Protein AF-A0A355FL84-F1 (afdb_monomer)

pLDDT: mean 84.47, std 20.51, range [30.05, 98.81]

Foldseek 3Di:
DPPFDDDDDDDDLDDPDPCSLVSVLVVVVVVVVVVALAAEAEAAAADDQVVFWDADPNRIAGAKEKEAEPPAPQRVLQVVLVVLLLVQLCVPPNCSHVYYHHHPHHSSCNVDGRYIYMHQTHPPDDPVRSVVSVVSSCVRSVCSRRPSPPPCPVVPPVVVVVVVVVVVVVVVVVVVVCVVVVDPPPPVPPPDDPDDDDDDDDDDDDDD

Radius of gyration: 31.31 Å; Cα contacts (8 Å, |Δi|>4): 240; chains: 1; bounding box: 98×49×82 Å

Sequence (208 aa):
ERGSNVVHDKTSHEPHDAMAYDRSRRTAVELLKKNPIALIDIHRDAVPPDEYAEEINNTAVTKAQLVVGSQNPNMKANEAFAQQVKAEVDKKYPGFIKGIFYGKGKYNQDLAPRMLLVELGAYQNSREEAERGAAIFATAAQNVLTRAGASNRAVGGGSTRALLWIIGLAIVGIGIYSAINGGLGRIGAKIGGTTGGTGTDGEDPKEE

Mean predicted aligned error: 13.29 Å

Secondary structure (DSSP, 8-state):
--S-----------S-STTHHHHHHHHHHHHHTT--S-EEEEEEESS-GGGTEEEETTEEEE-EEEEEETT-TTHHHHHHHHHHHHHHHTTTSTTSEEEEEEESS-TTTTS-SSEEEEEEEETTS-HHHHHHHHHHHHHHHHHHHHS---GGGGTHHHHHHHHHHHHHHHHHHHHHHHHHTT-TTSSGGGSS----------------

Solvent-accessible surface area (backbone atoms only — not comparable to full-atom values): 12408 Å² total; per-residue (Å²): 134,88,85,69,94,77,89,83,83,83,80,82,41,73,65,99,52,96,56,24,64,63,49,44,41,54,55,52,54,64,51,53,75,69,68,61,76,49,50,78,45,82,45,57,35,95,52,66,37,74,83,20,59,46,70,60,92,94,37,71,24,19,29,35,36,38,45,39,28,69,57,24,90,29,34,72,51,22,44,57,42,50,53,49,34,47,62,45,24,39,77,80,42,69,67,41,53,74,47,77,45,76,40,82,48,31,86,66,26,57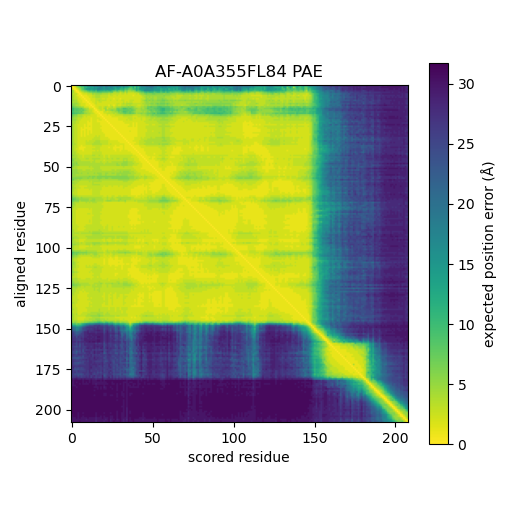,80,43,65,39,31,42,38,36,29,39,19,19,72,74,44,56,69,68,24,22,52,48,22,44,52,50,48,54,66,44,24,37,72,59,59,71,43,80,68,70,83,61,73,84,52,61,80,57,50,56,59,52,51,52,50,52,52,48,51,50,54,51,52,51,53,53,51,41,60,74,68,72,48,88,84,61,75,76,72,78,81,70,85,93,76,87,89,89,84,84,89,86,86,88,83,89,83,137

Nearest PDB structures (foldseek):
  7tj4-assembly2_D  TM=6.177E-01  e=1.491E-03  Staphylococcus aureus
  8c0j-assembly1_A  TM=5.677E-01  e=1.083E-03  Citrobacter rodentium
  4rn7-assembly1_A  TM=5.905E-01  e=2.189E-03  Clostridioides difficile 630
  3na6-assembly1_A  TM=5.734E-01  e=4.431E-02  Ruegeria sp. TM1040

Structure (mmCIF, N/CA/C/O backbone):
data_AF-A0A355FL84-F1
#
_entry.id   AF-A0A355FL84-F1
#
loop_
_atom_site.group_PDB
_atom_site.id
_atom_site.type_symbol
_atom_site.label_atom_id
_atom_site.label_alt_id
_atom_site.label_comp_id
_atom_site.label_asym_id
_atom_site.label_entity_id
_atom_site.label_seq_id
_atom_site.pdbx_PDB_ins_code
_atom_site.Cartn_x
_atom_site.Cartn_y
_atom_site.Cartn_z
_atom_site.occupancy
_atom_site.B_iso_or_equiv
_atom_site.auth_seq_id
_atom_site.auth_comp_id
_atom_site.auth_asym_id
_atom_site.auth_atom_id
_atom_site.pdbx_PDB_model_num
ATOM 1 N N . GLU A 1 1 ? 7.384 -5.465 17.122 1.00 51.75 1 GLU A N 1
ATOM 2 C CA . GLU A 1 1 ? 6.493 -6.505 17.690 1.00 51.75 1 GLU A CA 1
ATOM 3 C C . GLU A 1 1 ? 6.579 -7.845 16.956 1.00 51.75 1 GLU A C 1
ATOM 5 O O . GLU A 1 1 ? 7.075 -8.787 17.550 1.00 51.75 1 GLU A O 1
ATOM 10 N N . ARG A 1 2 ? 6.201 -7.973 15.673 1.00 67.44 2 ARG A N 1
ATOM 11 C CA . ARG A 1 2 ? 6.152 -9.286 14.975 1.00 67.44 2 ARG A CA 1
ATOM 12 C C . ARG A 1 2 ? 7.454 -9.739 14.274 1.00 67.44 2 ARG A C 1
ATOM 14 O O . ARG A 1 2 ? 7.408 -10.287 13.175 1.00 67.44 2 ARG A O 1
ATOM 21 N N . GLY A 1 3 ? 8.619 -9.466 14.869 1.00 72.12 3 GLY A N 1
ATOM 22 C CA . GLY A 1 3 ? 9.928 -9.988 14.418 1.00 72.12 3 GLY A CA 1
ATOM 23 C C . GLY A 1 3 ? 10.443 -9.548 13.034 1.00 72.12 3 GLY A C 1
ATOM 24 O O . GLY A 1 3 ? 11.464 -10.051 12.581 1.00 72.12 3 GLY A O 1
ATOM 25 N N . SER A 1 4 ? 9.762 -8.628 12.347 1.00 77.50 4 SER A N 1
ATOM 26 C CA . SER A 1 4 ? 10.166 -8.130 11.023 1.00 77.50 4 SER A CA 1
ATOM 27 C C . SER A 1 4 ? 10.985 -6.845 11.162 1.00 77.50 4 SER A C 1
ATOM 29 O O . SER A 1 4 ? 10.584 -5.955 11.912 1.00 77.50 4 SER A O 1
ATOM 31 N N . ASN A 1 5 ? 12.105 -6.729 10.443 1.00 86.81 5 ASN A N 1
ATOM 32 C CA . ASN A 1 5 ? 12.877 -5.486 10.391 1.00 86.81 5 ASN A CA 1
ATOM 33 C C . ASN A 1 5 ? 12.123 -4.452 9.538 1.00 86.81 5 ASN A C 1
ATOM 35 O O . ASN A 1 5 ? 11.819 -4.720 8.376 1.00 86.81 5 ASN A O 1
ATOM 39 N N . VAL A 1 6 ? 11.800 -3.295 10.119 1.00 90.44 6 VAL A N 1
ATOM 40 C CA . VAL A 1 6 ? 11.011 -2.233 9.482 1.00 90.44 6 VAL A CA 1
ATOM 41 C C . VAL A 1 6 ? 11.725 -0.904 9.668 1.00 90.44 6 VAL A C 1
ATOM 43 O O . VAL A 1 6 ? 11.999 -0.488 10.793 1.00 90.44 6 VAL A O 1
ATOM 46 N N . VAL A 1 7 ? 11.970 -0.205 8.561 1.00 92.75 7 VAL A N 1
ATOM 47 C CA . VAL A 1 7 ? 12.406 1.193 8.580 1.00 92.75 7 VAL A CA 1
ATOM 48 C C . VAL A 1 7 ? 11.158 2.069 8.501 1.00 92.75 7 VAL A C 1
ATOM 50 O O . VAL A 1 7 ? 10.553 2.184 7.441 1.00 92.75 7 VAL A O 1
ATOM 53 N N . HIS A 1 8 ? 10.766 2.662 9.626 1.00 93.12 8 HIS A N 1
ATOM 54 C CA . HIS A 1 8 ? 9.632 3.584 9.708 1.00 93.12 8 HIS A CA 1
ATOM 55 C C . HIS A 1 8 ? 10.142 5.027 9.588 1.00 93.12 8 HIS A C 1
ATOM 57 O O . HIS A 1 8 ? 10.775 5.533 10.515 1.00 93.12 8 HIS A O 1
ATOM 63 N N . ASP A 1 9 ? 9.881 5.676 8.452 1.00 94.50 9 ASP A N 1
ATOM 64 C CA . ASP A 1 9 ? 10.117 7.113 8.282 1.00 94.50 9 ASP A CA 1
ATOM 65 C C . ASP A 1 9 ? 8.904 7.914 8.776 1.00 94.50 9 ASP A C 1
ATOM 67 O O . ASP A 1 9 ? 7.767 7.492 8.588 1.00 94.50 9 ASP A O 1
ATOM 71 N N . LYS A 1 10 ? 9.148 9.052 9.429 1.00 93.69 10 LYS A N 1
ATOM 72 C CA . LYS A 1 10 ? 8.112 9.921 10.016 1.00 93.69 10 LYS A CA 1
ATOM 73 C C . LYS A 1 10 ? 8.180 11.354 9.480 1.00 93.69 10 LYS A C 1
ATOM 75 O O . LYS A 1 10 ? 7.640 12.272 10.095 1.00 93.69 10 LYS A O 1
ATOM 80 N N . THR A 1 11 ? 8.896 11.564 8.378 1.00 93.88 11 THR A N 1
ATOM 81 C CA . THR A 1 11 ? 9.002 12.864 7.717 1.00 93.88 11 THR A CA 1
ATOM 82 C C . THR A 1 11 ? 7.621 13.302 7.238 1.00 93.88 11 THR A C 1
ATOM 84 O O . THR A 1 11 ? 6.980 12.578 6.483 1.00 93.88 11 THR A O 1
ATOM 87 N N . SER A 1 12 ? 7.171 14.493 7.640 1.00 92.69 12 SER A N 1
ATOM 88 C CA . SER A 1 12 ? 5.960 15.090 7.071 1.00 92.69 12 SER A CA 1
ATOM 89 C C . SER A 1 12 ? 6.237 15.615 5.662 1.00 92.69 12 SER A C 1
ATOM 91 O O . SER A 1 12 ? 7.245 16.287 5.427 1.00 92.69 12 SER A O 1
ATOM 93 N N . HIS A 1 13 ? 5.324 15.334 4.731 1.00 92.88 13 HIS A N 1
ATOM 94 C CA . HIS A 1 13 ? 5.358 15.843 3.354 1.00 92.88 13 HIS A CA 1
ATOM 95 C C . HIS A 1 13 ? 4.272 16.891 3.081 1.00 92.88 13 HIS A C 1
ATOM 97 O O . HIS A 1 13 ? 4.067 17.263 1.925 1.00 92.88 13 HIS A O 1
ATOM 103 N N . GLU A 1 14 ? 3.632 17.406 4.134 1.00 88.56 14 GLU A N 1
ATOM 104 C CA . GLU A 1 14 ? 2.692 18.533 4.090 1.00 88.56 14 GLU A CA 1
ATOM 105 C C . GLU A 1 14 ? 3.321 19.809 3.474 1.00 88.56 14 GLU A C 1
ATOM 107 O O . GLU A 1 14 ? 4.551 19.955 3.477 1.00 88.56 14 GLU A O 1
ATOM 112 N N . PRO A 1 15 ? 2.512 20.753 2.949 1.00 90.69 15 PRO A N 1
ATOM 113 C CA . PRO A 1 15 ? 1.046 20.709 2.843 1.00 90.69 15 PRO A CA 1
ATOM 114 C C . PRO A 1 15 ? 0.552 19.687 1.804 1.00 90.69 15 PRO A C 1
ATOM 116 O O . PRO A 1 15 ? 1.300 19.309 0.908 1.00 90.69 15 PRO A O 1
ATOM 119 N N . HIS A 1 16 ? -0.706 19.257 1.860 1.00 82.88 16 HIS A N 1
ATOM 120 C CA . HIS A 1 16 ? -1.314 18.442 0.801 1.00 82.88 16 HIS A CA 1
ATOM 121 C C . HIS A 1 16 ? -1.542 19.261 -0.498 1.00 82.88 16 HIS A C 1
ATOM 123 O O . HIS A 1 16 ? -2.651 19.690 -0.822 1.00 82.88 16 HIS A O 1
ATOM 129 N N . ASP A 1 17 ? -0.454 19.499 -1.236 1.00 90.62 17 ASP A N 1
ATOM 130 C CA . ASP A 1 17 ? -0.371 20.260 -2.487 1.00 90.62 17 ASP A CA 1
ATOM 131 C C . ASP A 1 17 ? 0.160 19.398 -3.658 1.00 90.62 17 ASP A C 1
ATOM 133 O O . ASP A 1 17 ? 0.487 18.218 -3.508 1.00 90.62 17 ASP A O 1
ATOM 137 N N . ALA A 1 18 ? 0.296 19.997 -4.846 1.00 86.44 18 ALA A N 1
ATOM 138 C CA . ALA A 1 18 ? 0.841 19.322 -6.030 1.00 86.44 18 ALA A CA 1
ATOM 139 C C . ALA A 1 18 ? 2.297 18.824 -5.865 1.00 86.44 18 ALA A C 1
ATOM 141 O O . ALA A 1 18 ? 2.728 17.940 -6.604 1.00 86.44 18 ALA A O 1
ATOM 142 N N . MET A 1 19 ? 3.044 19.363 -4.898 1.00 92.56 19 MET A N 1
ATOM 143 C CA . MET A 1 19 ? 4.441 19.030 -4.616 1.00 92.56 19 MET A CA 1
ATOM 144 C C . MET A 1 19 ? 4.593 17.952 -3.527 1.00 92.56 19 MET A C 1
ATOM 146 O O . MET A 1 19 ? 5.711 17.488 -3.294 1.00 92.56 19 MET A O 1
ATOM 150 N N . ALA A 1 20 ? 3.507 17.508 -2.879 1.00 92.38 20 ALA A N 1
ATOM 151 C CA . ALA A 1 20 ? 3.543 16.498 -1.817 1.00 92.38 20 ALA A CA 1
ATOM 152 C C . ALA A 1 20 ? 4.214 15.193 -2.272 1.00 92.38 20 ALA A C 1
ATOM 154 O O . ALA A 1 20 ? 5.099 14.681 -1.583 1.00 92.38 20 ALA A O 1
ATOM 155 N N . TYR A 1 21 ? 3.894 14.718 -3.482 1.00 93.25 21 TYR A N 1
ATOM 156 C CA . TYR A 1 21 ? 4.528 13.524 -4.051 1.00 93.25 21 TYR A CA 1
ATOM 157 C C . TYR A 1 21 ? 6.014 13.707 -4.363 1.00 93.25 21 TYR A C 1
ATOM 159 O O . TYR A 1 21 ? 6.767 12.749 -4.214 1.00 93.25 21 TYR A O 1
ATOM 167 N N . ASP A 1 22 ? 6.465 14.905 -4.745 1.00 95.00 22 ASP A N 1
ATOM 168 C CA . ASP A 1 22 ? 7.892 15.179 -4.964 1.00 95.00 22 ASP A CA 1
ATOM 169 C C . ASP A 1 22 ? 8.656 15.299 -3.636 1.00 95.00 22 ASP A C 1
ATOM 171 O O . ASP A 1 22 ? 9.820 14.894 -3.546 1.00 95.00 22 ASP A O 1
ATOM 175 N N . ARG A 1 23 ? 8.001 15.785 -2.571 1.00 96.62 23 ARG A N 1
ATOM 176 C CA . ARG A 1 23 ? 8.554 15.754 -1.210 1.00 96.62 23 ARG A CA 1
ATOM 177 C C . ARG A 1 23 ? 8.684 14.313 -0.707 1.00 96.62 23 ARG A C 1
ATOM 179 O O . ARG A 1 23 ? 9.788 13.942 -0.300 1.00 96.62 23 ARG A O 1
ATOM 186 N N . SER A 1 24 ? 7.632 13.494 -0.812 1.00 96.81 24 SER A N 1
ATOM 187 C CA . SER A 1 24 ? 7.659 12.086 -0.383 1.00 96.81 24 SER A CA 1
ATOM 188 C C . SER A 1 24 ? 8.573 11.214 -1.247 1.00 96.81 24 SER A C 1
ATOM 190 O O . SER A 1 24 ? 9.229 10.308 -0.731 1.00 96.81 24 SER A O 1
ATOM 192 N N . ARG A 1 25 ? 8.748 11.550 -2.534 1.00 97.44 25 ARG A N 1
ATOM 193 C CA . ARG A 1 25 ? 9.695 10.878 -3.440 1.00 97.44 25 ARG A CA 1
ATOM 194 C C . ARG A 1 25 ? 11.124 10.887 -2.912 1.00 97.44 25 ARG A C 1
ATOM 196 O O . ARG A 1 25 ? 11.820 9.885 -3.047 1.00 97.44 25 ARG A O 1
ATOM 203 N N . ARG A 1 26 ? 11.567 11.995 -2.306 1.00 97.50 26 ARG A N 1
ATOM 204 C CA . ARG A 1 26 ? 12.917 12.100 -1.724 1.00 97.50 26 ARG A CA 1
ATOM 205 C C . ARG A 1 26 ? 13.086 11.115 -0.569 1.00 97.50 26 ARG A C 1
ATOM 207 O O . ARG A 1 26 ? 14.043 10.349 -0.574 1.00 97.50 26 ARG A O 1
ATOM 214 N N . THR A 1 27 ? 12.115 11.051 0.343 1.00 97.56 27 THR A N 1
ATOM 215 C CA . THR A 1 27 ? 12.080 10.038 1.412 1.00 97.56 27 THR A CA 1
ATOM 216 C C . THR A 1 27 ? 12.060 8.616 0.841 1.00 97.56 27 THR A C 1
ATOM 218 O O . THR A 1 27 ? 12.859 7.783 1.261 1.00 97.56 27 THR A O 1
ATOM 221 N N . ALA A 1 28 ? 11.227 8.336 -0.166 1.00 97.56 28 ALA A N 1
ATOM 222 C CA . ALA A 1 28 ? 11.151 7.017 -0.793 1.00 97.56 28 ALA A CA 1
ATOM 223 C C . ALA A 1 28 ? 12.488 6.580 -1.426 1.00 97.56 28 ALA A C 1
ATOM 225 O O . ALA A 1 28 ? 12.897 5.432 -1.263 1.00 97.56 28 ALA A O 1
ATOM 226 N N . VAL A 1 29 ? 13.214 7.493 -2.081 1.00 98.06 29 VAL A N 1
ATOM 227 C CA . VAL A 1 29 ? 14.562 7.231 -2.619 1.00 98.06 29 VAL A CA 1
ATOM 228 C C . VAL A 1 29 ? 15.564 6.904 -1.503 1.00 98.06 29 VAL A C 1
ATOM 230 O O . VAL A 1 29 ? 16.305 5.929 -1.628 1.00 98.06 29 VAL A O 1
ATOM 233 N N . GLU A 1 30 ? 15.571 7.646 -0.391 1.00 97.75 30 GLU A N 1
ATOM 234 C CA . GLU A 1 30 ? 16.451 7.341 0.752 1.00 97.75 30 GLU A CA 1
ATOM 235 C C . GLU A 1 30 ? 16.091 6.020 1.457 1.00 97.75 30 GLU A C 1
ATOM 237 O O . GLU A 1 30 ? 16.974 5.319 1.959 1.00 97.75 30 GLU A O 1
ATOM 242 N N . LEU A 1 31 ? 14.811 5.633 1.467 1.00 96.88 31 LEU A N 1
ATOM 243 C CA . LEU A 1 31 ? 14.375 4.326 1.961 1.00 96.88 31 LEU A CA 1
ATOM 244 C C . LEU A 1 31 ? 14.810 3.186 1.034 1.00 96.88 31 LEU A C 1
ATOM 246 O O . LEU 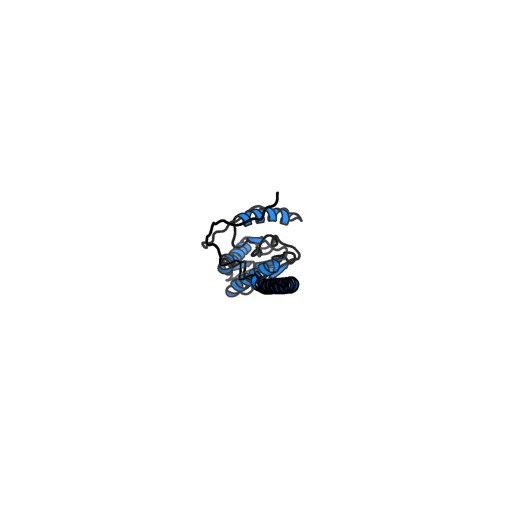A 1 31 ? 15.292 2.165 1.522 1.00 96.88 31 LEU A O 1
ATOM 250 N N . LEU A 1 32 ? 14.718 3.359 -0.288 1.00 96.12 32 LEU A N 1
ATOM 251 C CA . LEU A 1 32 ? 15.133 2.345 -1.265 1.00 96.12 32 LEU A CA 1
ATOM 252 C C . LEU A 1 32 ? 16.640 2.044 -1.211 1.00 96.12 32 LEU A C 1
ATOM 254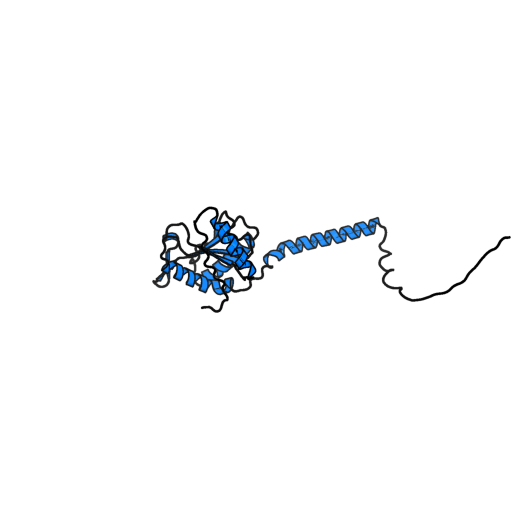 O O . LEU A 1 32 ? 17.030 0.892 -1.399 1.00 96.12 32 LEU A O 1
ATOM 258 N N . LYS A 1 33 ? 17.489 3.017 -0.843 1.00 95.75 33 LYS A N 1
ATOM 259 C CA . LYS A 1 33 ? 18.928 2.783 -0.583 1.00 95.75 33 LYS A CA 1
ATOM 260 C C . LYS A 1 33 ? 19.194 1.757 0.527 1.00 95.75 33 LYS A C 1
ATOM 262 O O . LYS A 1 33 ? 20.270 1.169 0.560 1.00 95.75 33 LYS A O 1
ATOM 267 N N . LYS A 1 34 ? 18.227 1.513 1.419 1.00 94.56 34 LYS A N 1
ATOM 268 C CA . LYS A 1 34 ? 18.308 0.506 2.496 1.00 94.56 34 LYS A CA 1
ATOM 269 C C . LYS A 1 34 ? 17.914 -0.905 2.022 1.00 94.56 34 LYS A C 1
ATOM 271 O O . LYS A 1 34 ? 17.802 -1.807 2.846 1.00 94.56 34 LYS A O 1
ATOM 276 N N . ASN A 1 35 ? 17.706 -1.089 0.712 1.00 92.19 35 ASN A N 1
ATOM 277 C CA . ASN A 1 35 ? 17.334 -2.342 0.046 1.00 92.19 35 ASN A CA 1
ATOM 278 C C . ASN A 1 35 ? 16.122 -3.073 0.682 1.00 92.19 35 ASN A C 1
ATOM 280 O O . ASN A 1 35 ? 16.232 -4.243 1.062 1.00 92.19 35 ASN A O 1
ATOM 284 N N . PRO A 1 36 ? 14.965 -2.400 0.854 1.00 94.38 36 PRO A N 1
ATOM 285 C CA . PRO A 1 36 ? 13.786 -3.001 1.465 1.00 94.38 36 PRO A CA 1
ATOM 286 C C . PRO A 1 36 ? 13.114 -4.026 0.535 1.00 94.38 36 PRO A C 1
ATOM 288 O O . PRO A 1 36 ? 13.095 -3.875 -0.683 1.00 94.38 36 PRO A O 1
ATOM 291 N N . ILE A 1 37 ? 12.482 -5.050 1.120 1.00 93.25 37 ILE A N 1
ATOM 292 C CA . ILE A 1 37 ? 11.727 -6.083 0.378 1.00 93.25 37 ILE A CA 1
ATOM 293 C C . ILE A 1 37 ? 10.438 -5.520 -0.255 1.00 93.25 37 ILE A C 1
ATOM 295 O O . ILE A 1 37 ? 9.943 -6.064 -1.242 1.00 93.25 37 ILE A O 1
ATOM 299 N N . ALA A 1 38 ? 9.871 -4.465 0.325 1.00 95.00 38 ALA A N 1
ATOM 300 C CA . ALA A 1 38 ? 8.734 -3.707 -0.186 1.00 95.00 38 ALA A CA 1
ATOM 301 C C . ALA A 1 38 ? 8.757 -2.301 0.432 1.00 95.00 38 ALA A C 1
ATOM 303 O O . ALA A 1 38 ? 9.281 -2.130 1.535 1.00 95.00 38 ALA A O 1
ATOM 304 N N . LEU A 1 39 ? 8.158 -1.319 -0.242 1.00 96.81 39 LEU A N 1
ATOM 305 C CA . LEU A 1 39 ? 7.909 0.013 0.317 1.00 96.81 39 LEU A CA 1
ATOM 306 C C . LEU A 1 39 ? 6.398 0.238 0.342 1.00 96.81 39 LEU A C 1
ATOM 308 O O . LEU A 1 39 ? 5.736 0.123 -0.691 1.00 96.81 39 LEU A O 1
ATOM 312 N N . ILE A 1 40 ? 5.867 0.506 1.533 1.00 97.06 40 ILE A N 1
ATOM 313 C CA . ILE A 1 40 ? 4.443 0.747 1.749 1.00 97.06 40 ILE A CA 1
ATOM 314 C C . ILE A 1 40 ? 4.251 2.223 2.078 1.00 97.06 40 ILE A C 1
ATOM 316 O O . ILE A 1 40 ? 4.854 2.716 3.030 1.00 97.06 40 ILE A O 1
ATOM 320 N N . ASP A 1 41 ? 3.438 2.901 1.277 1.00 96.94 41 ASP A N 1
ATOM 321 C CA . ASP A 1 41 ? 2.984 4.268 1.522 1.00 96.94 41 ASP A CA 1
ATOM 322 C C . ASP A 1 41 ? 1.642 4.198 2.270 1.00 96.94 41 ASP A C 1
ATOM 324 O O . ASP A 1 41 ? 0.783 3.392 1.901 1.00 96.94 41 ASP A O 1
ATOM 328 N N . ILE A 1 42 ? 1.484 4.948 3.361 1.00 95.81 42 ILE A N 1
ATOM 329 C CA . ILE A 1 42 ? 0.360 4.800 4.303 1.00 95.81 42 ILE A CA 1
ATOM 330 C C . ILE A 1 42 ? -0.412 6.111 4.374 1.00 95.81 42 ILE A C 1
ATOM 332 O O . ILE A 1 42 ? 0.121 7.126 4.820 1.00 95.81 42 ILE A O 1
ATOM 336 N N . HIS A 1 43 ? -1.671 6.071 3.956 1.00 95.50 43 HIS A N 1
ATOM 337 C CA . HIS A 1 43 ? -2.523 7.243 3.787 1.00 95.50 43 HIS A CA 1
ATOM 338 C C . HIS A 1 43 ? -3.869 7.092 4.529 1.00 95.50 43 HIS A C 1
ATOM 340 O O . HIS A 1 43 ? -4.198 6.027 5.065 1.00 95.50 43 HIS A O 1
ATOM 346 N N . ARG A 1 44 ? -4.637 8.189 4.566 1.00 94.56 44 ARG A N 1
ATOM 347 C CA . ARG A 1 44 ? -6.080 8.195 4.841 1.00 94.56 44 ARG A CA 1
ATOM 348 C C . ARG A 1 44 ? -6.806 8.829 3.659 1.00 94.56 44 ARG A C 1
ATOM 350 O O . ARG A 1 44 ? -6.392 9.887 3.185 1.00 94.56 44 ARG A O 1
ATOM 357 N N . ASP A 1 45 ? -7.919 8.224 3.268 1.00 96.62 45 ASP A N 1
ATOM 358 C CA . ASP A 1 45 ? -8.661 8.582 2.064 1.00 96.62 45 ASP A CA 1
ATOM 359 C C . ASP A 1 45 ? -9.518 9.848 2.269 1.00 96.62 45 ASP A C 1
ATOM 361 O O . ASP A 1 45 ? -9.952 10.173 3.379 1.00 96.62 45 ASP A O 1
ATOM 365 N N . ALA A 1 46 ? -9.803 10.562 1.184 1.00 94.19 46 ALA A N 1
ATOM 366 C CA . ALA A 1 46 ? -10.535 11.830 1.169 1.00 94.19 46 ALA A CA 1
ATOM 367 C C . ALA A 1 46 ? -12.048 11.651 0.904 1.00 94.19 46 ALA A C 1
ATOM 369 O O . ALA A 1 46 ? -12.682 12.487 0.258 1.00 94.19 46 ALA A O 1
ATOM 370 N N . VAL A 1 47 ? -12.626 10.548 1.387 1.00 96.44 47 VAL A N 1
ATOM 371 C CA . VAL A 1 47 ? -14.045 10.170 1.222 1.00 96.44 47 VAL A CA 1
ATOM 372 C C . VAL A 1 47 ? -14.799 10.216 2.567 1.00 96.44 47 VAL A C 1
ATOM 374 O O . VAL A 1 47 ? -14.161 10.388 3.606 1.00 96.44 47 VAL A O 1
ATOM 377 N N . PRO A 1 48 ? -16.141 10.079 2.610 1.00 97.69 48 PRO A N 1
ATOM 378 C CA . PRO A 1 48 ? -16.881 9.987 3.874 1.00 97.69 48 PRO A CA 1
ATOM 379 C C . PRO A 1 48 ? -16.417 8.805 4.751 1.00 97.69 48 PRO A C 1
ATOM 381 O O . PRO A 1 48 ? -16.066 7.760 4.210 1.00 97.69 48 PRO A O 1
ATOM 384 N N . PRO A 1 49 ? -16.438 8.901 6.094 1.00 96.31 49 PRO A N 1
ATOM 385 C CA . PRO A 1 49 ? -15.916 7.850 6.979 1.00 96.31 49 PRO A CA 1
ATOM 386 C C . PRO A 1 49 ? -16.666 6.512 6.883 1.00 96.31 49 PRO A C 1
ATOM 388 O O . PRO A 1 49 ? -16.056 5.458 7.069 1.00 96.31 49 PRO A O 1
ATOM 391 N N . ASP A 1 50 ? -17.953 6.533 6.525 1.00 97.25 50 ASP A N 1
ATOM 392 C CA . ASP A 1 50 ? -18.792 5.333 6.373 1.00 97.25 50 ASP A CA 1
ATOM 393 C C . ASP A 1 50 ? -18.317 4.407 5.238 1.00 97.25 50 ASP A C 1
ATOM 395 O O . ASP A 1 50 ? -18.539 3.200 5.275 1.00 97.25 50 ASP A O 1
ATOM 399 N N . GLU A 1 51 ? -17.585 4.946 4.255 1.00 97.50 51 GLU A N 1
ATOM 400 C CA . GLU A 1 51 ? -16.910 4.163 3.213 1.00 97.50 51 GLU A CA 1
ATOM 401 C C . GLU A 1 51 ? -15.861 3.201 3.794 1.00 97.50 51 GLU A C 1
ATOM 403 O O . GLU A 1 51 ? -15.525 2.201 3.157 1.00 97.50 51 GLU A O 1
ATOM 408 N N . TYR A 1 52 ? -15.299 3.512 4.963 1.00 98.12 52 TYR A N 1
ATOM 409 C CA . TYR A 1 52 ? -14.236 2.739 5.605 1.00 98.12 52 TYR A CA 1
ATOM 410 C C . TYR A 1 52 ? -14.624 2.154 6.963 1.00 98.12 52 TYR A C 1
ATOM 412 O O . TYR A 1 52 ? -13.883 1.305 7.453 1.00 98.12 52 TYR A O 1
ATOM 420 N N . ALA A 1 53 ? -15.743 2.559 7.561 1.00 97.25 53 ALA A N 1
ATOM 421 C CA . ALA A 1 53 ? -16.220 2.001 8.820 1.00 97.25 53 ALA A CA 1
ATOM 422 C C . ALA A 1 53 ? -16.484 0.484 8.712 1.00 97.25 53 ALA A C 1
ATOM 424 O O . ALA A 1 53 ? -17.018 -0.013 7.717 1.00 97.25 53 ALA A O 1
ATOM 425 N N . GLU A 1 54 ? -16.082 -0.262 9.740 1.00 96.88 54 GLU A N 1
ATOM 426 C CA . GLU A 1 54 ? -16.326 -1.698 9.894 1.00 96.88 54 GLU A CA 1
ATOM 427 C C . GLU A 1 54 ? -16.324 -2.070 11.379 1.00 96.88 54 GLU A C 1
ATOM 429 O O . GLU A 1 54 ? -15.709 -1.383 12.198 1.00 96.88 54 GLU A O 1
ATOM 434 N N . GLU A 1 55 ? -16.959 -3.183 11.733 1.00 96.81 55 GLU A N 1
ATOM 435 C CA . GLU A 1 55 ? -16.943 -3.705 13.096 1.00 96.81 55 GLU A CA 1
ATOM 436 C C . GLU A 1 55 ? -16.487 -5.166 13.111 1.00 96.81 55 GLU A C 1
ATOM 438 O O . GLU A 1 55 ? -17.087 -6.043 12.495 1.00 96.81 55 GLU A O 1
ATOM 443 N N . ILE A 1 56 ? -15.401 -5.448 13.835 1.00 94.62 56 ILE A N 1
ATOM 444 C CA . ILE A 1 56 ? -14.860 -6.803 13.972 1.00 94.62 56 ILE A CA 1
ATOM 445 C C . ILE A 1 56 ? -14.867 -7.163 15.453 1.00 94.62 56 ILE A C 1
ATOM 447 O O . ILE A 1 56 ? -14.178 -6.533 16.251 1.00 94.62 56 ILE A O 1
ATOM 451 N N . ASN A 1 57 ? -15.640 -8.190 15.821 1.00 93.69 57 ASN A N 1
ATOM 452 C CA . ASN A 1 57 ? -15.840 -8.628 17.209 1.00 93.69 57 ASN A CA 1
ATOM 453 C C . ASN A 1 57 ? -16.273 -7.472 18.137 1.00 93.69 57 ASN A C 1
ATOM 455 O O . ASN A 1 57 ? -15.622 -7.204 19.149 1.00 93.69 57 ASN A O 1
ATOM 459 N N . ASN A 1 58 ? -17.344 -6.762 17.766 1.00 95.7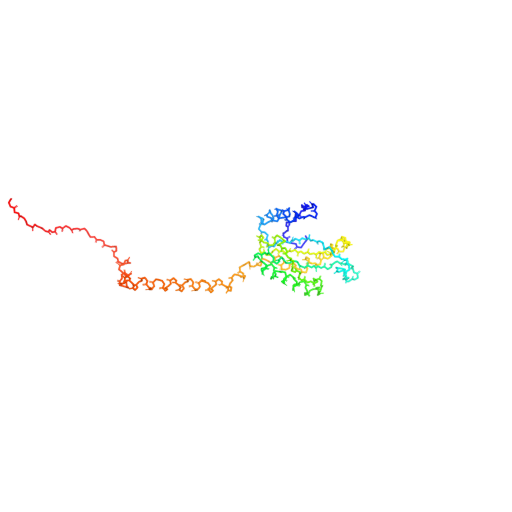5 58 ASN A N 1
ATOM 460 C CA . ASN A 1 58 ? -17.900 -5.616 18.500 1.00 95.75 58 ASN A CA 1
ATOM 461 C C . ASN A 1 58 ? -16.888 -4.476 18.747 1.00 95.75 58 ASN A C 1
ATOM 463 O O . ASN A 1 58 ? -17.000 -3.719 19.709 1.00 95.75 58 ASN A O 1
ATOM 467 N N . THR A 1 59 ? -15.858 -4.383 17.900 1.00 97.19 59 THR A N 1
ATOM 468 C CA . THR A 1 59 ? -14.821 -3.351 17.957 1.00 97.19 59 THR A CA 1
ATOM 469 C C . THR A 1 59 ? -14.791 -2.610 16.627 1.00 97.19 59 THR A C 1
ATOM 471 O O . THR A 1 59 ? -14.465 -3.202 15.597 1.00 97.19 59 THR A O 1
ATOM 474 N N . ALA A 1 60 ? -15.098 -1.311 16.651 1.00 97.94 60 ALA A N 1
ATOM 475 C CA . ALA A 1 60 ? -15.023 -0.446 15.475 1.00 97.94 60 ALA A CA 1
ATOM 476 C C . ALA A 1 60 ? -13.583 -0.363 14.939 1.00 97.94 60 ALA A C 1
ATOM 478 O O . ALA A 1 60 ? -12.641 -0.129 15.704 1.00 97.94 60 ALA A O 1
ATOM 479 N N . VAL A 1 61 ? -13.398 -0.532 13.635 1.00 98.31 61 VAL A N 1
ATOM 480 C CA . VAL A 1 61 ? -12.111 -0.447 12.928 1.00 98.31 61 VAL A CA 1
ATOM 481 C C . VAL A 1 61 ? -12.310 0.224 11.572 1.00 98.31 61 VAL A C 1
ATOM 483 O O . VAL A 1 61 ? -13.434 0.325 11.086 1.00 98.31 61 VAL A O 1
ATOM 486 N N . THR A 1 62 ? -11.223 0.635 10.919 1.00 98.50 62 THR A N 1
ATOM 487 C CA . THR A 1 62 ? -11.291 0.994 9.497 1.00 98.50 62 THR A CA 1
ATOM 488 C C . THR A 1 62 ? -10.904 -0.175 8.598 1.00 98.50 62 THR A C 1
ATOM 490 O O . THR A 1 62 ? -9.977 -0.933 8.894 1.00 98.50 62 THR A O 1
ATOM 493 N N . LYS A 1 63 ? -11.562 -0.261 7.442 1.00 98.44 63 LYS A N 1
ATOM 494 C CA . LYS A 1 63 ? -11.141 -1.058 6.283 1.00 98.44 63 LYS A CA 1
ATOM 495 C C . LYS A 1 63 ? -9.824 -0.539 5.707 1.00 98.44 63 LYS A C 1
ATOM 497 O O . LYS A 1 63 ? -9.331 0.527 6.082 1.00 98.44 63 LYS A O 1
ATOM 502 N N . ALA A 1 64 ? -9.299 -1.278 4.738 1.00 98.62 64 ALA A N 1
ATOM 503 C CA . ALA A 1 64 ? -8.206 -0.832 3.887 1.00 98.62 64 ALA A CA 1
ATOM 504 C C . ALA A 1 64 ? -8.636 -0.726 2.413 1.00 98.62 64 ALA A C 1
ATOM 506 O O . ALA A 1 64 ? -9.502 -1.471 1.941 1.00 98.62 64 ALA A O 1
ATOM 507 N N . GLN A 1 65 ? -7.973 0.140 1.650 1.00 98.75 65 GLN A N 1
ATOM 508 C CA . GLN A 1 65 ? -7.976 0.094 0.187 1.00 98.75 65 GLN A CA 1
ATOM 509 C C . GLN A 1 65 ? -6.535 0.078 -0.324 1.00 98.75 65 GLN A C 1
ATOM 511 O O . GLN A 1 65 ? -5.658 0.743 0.220 1.00 98.75 65 GLN A O 1
ATOM 516 N N . LEU A 1 66 ? -6.275 -0.724 -1.356 1.00 98.81 66 LEU A N 1
AT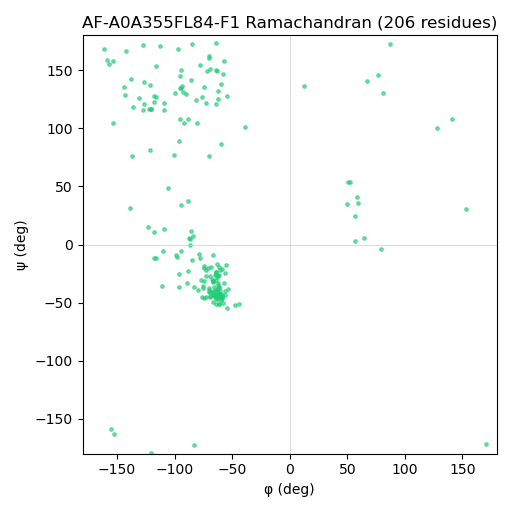OM 517 C CA . LEU A 1 66 ? -4.970 -0.774 -2.011 1.00 98.81 66 LEU A CA 1
ATOM 518 C C . LEU A 1 66 ? -4.988 0.144 -3.229 1.00 98.81 66 LEU A C 1
ATOM 520 O O . LEU A 1 66 ? -5.924 0.067 -4.019 1.00 98.81 66 LEU A O 1
ATOM 524 N N . VAL A 1 67 ? -3.954 0.956 -3.428 1.00 98.62 67 VAL A N 1
ATOM 525 C CA . VAL A 1 67 ? -3.872 1.882 -4.565 1.00 98.62 67 VAL A CA 1
ATOM 526 C C . VAL A 1 67 ? -2.696 1.518 -5.467 1.00 98.62 67 VAL A C 1
ATOM 528 O O . VAL A 1 67 ? -1.549 1.412 -5.026 1.00 98.62 67 VAL A O 1
ATOM 531 N N . VAL A 1 68 ? -2.980 1.351 -6.759 1.00 98.56 68 VAL A N 1
ATOM 532 C CA . VAL A 1 68 ? -1.991 1.102 -7.816 1.00 98.56 68 VAL A CA 1
ATOM 533 C C . VAL A 1 68 ? -2.045 2.246 -8.822 1.00 98.56 68 VAL A C 1
ATOM 535 O O . VAL A 1 68 ? -3.107 2.591 -9.337 1.00 98.56 68 VAL A O 1
ATOM 538 N N . GLY A 1 69 ? -0.894 2.847 -9.115 1.00 97.75 69 GLY A N 1
ATOM 539 C CA . GLY A 1 69 ? -0.788 3.909 -10.109 1.00 97.75 69 GLY A CA 1
ATOM 540 C C . GLY A 1 69 ? -0.845 3.376 -11.532 1.00 97.75 69 GLY A C 1
ATOM 541 O O . GLY A 1 69 ? -0.030 2.542 -11.909 1.00 97.75 69 GLY A O 1
ATOM 542 N N . SER A 1 70 ? -1.734 3.905 -12.364 1.00 95.00 70 SER A N 1
ATOM 543 C CA . SER A 1 70 ? -1.835 3.508 -13.777 1.00 95.00 70 SER A CA 1
ATOM 544 C C . SER A 1 70 ? -0.691 4.075 -14.633 1.00 95.00 70 SER A C 1
ATOM 546 O O . SER A 1 70 ? -0.419 3.575 -15.720 1.00 95.00 70 SER A O 1
ATOM 548 N N . GLN A 1 71 ? 0.001 5.116 -14.150 1.00 95.19 71 GLN A N 1
ATOM 549 C CA . GLN A 1 71 ? 1.087 5.809 -14.857 1.00 95.19 71 GLN A CA 1
ATOM 550 C C . GLN A 1 71 ? 2.474 5.463 -14.287 1.00 95.19 71 GLN A C 1
ATOM 552 O O . GLN A 1 71 ? 3.273 6.352 -13.994 1.00 95.19 71 GLN A O 1
ATOM 557 N N . ASN A 1 72 ? 2.781 4.174 -14.096 1.00 93.44 72 ASN A N 1
ATOM 558 C CA . ASN A 1 72 ? 4.119 3.751 -13.668 1.00 93.44 72 ASN A CA 1
ATOM 559 C C . ASN A 1 72 ? 4.623 2.500 -14.423 1.00 93.44 72 ASN A C 1
ATOM 561 O O . ASN A 1 72 ? 3.835 1.590 -14.681 1.00 93.44 72 ASN A O 1
ATOM 565 N N . PRO A 1 73 ? 5.924 2.404 -14.769 1.00 96.69 73 PRO A N 1
ATOM 566 C CA . PRO A 1 73 ? 6.469 1.270 -15.525 1.00 96.69 73 PRO A CA 1
ATOM 567 C C . PRO A 1 73 ? 6.383 -0.064 -14.766 1.00 96.69 73 PRO A C 1
ATOM 569 O O . PRO A 1 73 ? 6.321 -1.124 -15.386 1.00 96.69 73 PRO A O 1
ATOM 572 N N . ASN A 1 74 ? 6.317 -0.023 -13.432 1.00 96.88 74 ASN A N 1
ATOM 573 C CA . ASN A 1 74 ? 6.196 -1.201 -12.576 1.00 96.88 74 ASN A CA 1
ATOM 574 C C . ASN A 1 74 ? 4.732 -1.636 -12.353 1.00 96.88 74 ASN A C 1
ATOM 576 O O . ASN A 1 74 ? 4.508 -2.564 -11.575 1.00 96.88 74 ASN A O 1
ATOM 580 N N . MET A 1 75 ? 3.737 -1.018 -13.018 1.00 96.19 75 MET A N 1
ATOM 581 C CA . MET A 1 75 ? 2.301 -1.193 -12.729 1.00 96.19 75 MET A CA 1
ATOM 582 C C . MET A 1 75 ? 1.905 -2.664 -12.580 1.00 96.19 75 MET A C 1
ATOM 584 O O . MET A 1 75 ? 1.372 -3.035 -11.544 1.00 96.19 75 MET A O 1
ATOM 588 N N . LYS A 1 76 ? 2.250 -3.525 -13.546 1.00 96.69 76 LYS A N 1
ATOM 589 C CA . LYS A 1 76 ? 1.917 -4.964 -13.503 1.00 96.69 76 LYS A CA 1
ATOM 590 C C . LYS A 1 76 ? 2.553 -5.705 -12.319 1.00 96.69 76 LYS A C 1
ATOM 592 O O . LYS A 1 76 ? 1.965 -6.645 -11.795 1.00 96.69 76 LYS A O 1
ATOM 597 N N . ALA A 1 77 ? 3.754 -5.308 -11.894 1.00 96.56 77 ALA A N 1
ATOM 598 C CA . ALA A 1 77 ? 4.431 -5.909 -10.745 1.00 96.56 77 ALA A CA 1
ATOM 599 C C . ALA A 1 77 ? 3.815 -5.441 -9.415 1.00 96.56 77 ALA A C 1
ATOM 601 O O . ALA A 1 77 ? 3.669 -6.240 -8.489 1.00 96.56 77 ALA A O 1
ATOM 602 N N . ASN A 1 78 ? 3.419 -4.168 -9.337 1.00 97.69 78 ASN A N 1
ATOM 603 C CA . ASN A 1 78 ? 2.774 -3.578 -8.163 1.00 97.69 78 ASN A CA 1
ATOM 604 C C . ASN A 1 78 ? 1.307 -4.025 -8.034 1.00 97.69 78 ASN A C 1
ATOM 606 O O . ASN A 1 78 ? 0.866 -4.349 -6.937 1.00 97.69 78 ASN A O 1
ATOM 610 N N . GLU A 1 79 ? 0.594 -4.193 -9.149 1.00 98.25 79 GLU A N 1
ATOM 611 C CA . GLU A 1 79 ? -0.725 -4.829 -9.223 1.00 98.25 79 GLU A CA 1
ATOM 612 C C . GLU A 1 79 ? -0.667 -6.290 -8.756 1.00 98.25 79 GLU A C 1
ATOM 614 O O . GLU A 1 79 ? -1.401 -6.676 -7.849 1.00 98.25 79 GLU A O 1
ATOM 619 N N . ALA A 1 80 ? 0.261 -7.097 -9.285 1.00 97.75 80 ALA A N 1
ATOM 620 C CA . ALA A 1 80 ? 0.437 -8.484 -8.848 1.00 97.75 80 ALA A CA 1
ATOM 621 C C . ALA A 1 80 ? 0.845 -8.598 -7.364 1.00 97.75 80 ALA A C 1
ATOM 623 O O . ALA A 1 80 ? 0.563 -9.611 -6.717 1.00 97.75 80 ALA A O 1
ATOM 624 N N . PHE A 1 81 ? 1.510 -7.582 -6.805 1.00 97.75 81 PHE A N 1
ATOM 625 C CA . PHE A 1 81 ? 1.791 -7.490 -5.372 1.00 97.75 81 PHE A CA 1
ATOM 626 C C . PHE A 1 81 ? 0.534 -7.120 -4.570 1.00 97.75 81 PHE A C 1
ATOM 628 O O . PHE A 1 81 ? 0.228 -7.809 -3.599 1.00 97.75 81 PHE A O 1
ATOM 635 N N . ALA A 1 82 ? -0.240 -6.125 -5.012 1.00 98.50 82 ALA A N 1
ATOM 636 C CA . ALA A 1 82 ? -1.516 -5.741 -4.407 1.00 98.50 82 ALA A CA 1
ATOM 637 C C . ALA A 1 82 ? -2.525 -6.905 -4.399 1.00 98.50 82 ALA A C 1
ATOM 639 O O . ALA A 1 82 ? -3.141 -7.183 -3.373 1.00 98.50 82 ALA A O 1
ATOM 640 N N . GLN A 1 83 ? -2.632 -7.653 -5.501 1.00 98.50 83 GLN A N 1
ATOM 641 C CA . GLN A 1 83 ? -3.462 -8.857 -5.604 1.00 98.50 83 GLN A CA 1
ATOM 642 C C . GLN A 1 83 ? -3.021 -9.948 -4.615 1.00 98.50 83 GLN A C 1
ATOM 644 O O . GLN A 1 83 ? -3.868 -10.547 -3.957 1.00 98.50 83 GLN A O 1
ATOM 649 N N . GLN A 1 84 ? -1.711 -10.181 -4.449 1.00 98.00 84 GLN A N 1
ATOM 650 C CA . GLN A 1 84 ? -1.200 -11.115 -3.435 1.00 98.00 84 GLN A CA 1
ATOM 651 C C . GLN A 1 84 ? -1.515 -10.652 -2.008 1.00 98.00 84 GLN A C 1
ATOM 653 O O . GLN A 1 84 ? -1.897 -11.477 -1.182 1.00 98.00 84 GLN A O 1
ATOM 658 N N . VAL A 1 85 ? -1.361 -9.355 -1.713 1.00 98.25 85 VAL A N 1
ATOM 659 C CA . VAL A 1 85 ? -1.700 -8.780 -0.402 1.00 98.25 85 VAL A CA 1
ATOM 660 C C . VAL A 1 85 ? -3.191 -8.960 -0.128 1.00 98.25 85 VAL A C 1
ATOM 662 O O . VAL A 1 85 ? -3.544 -9.533 0.900 1.00 98.25 85 VAL A O 1
ATOM 665 N N . LYS A 1 86 ? -4.064 -8.569 -1.068 1.00 98.50 86 LYS A N 1
ATOM 666 C CA . LYS A 1 86 ? -5.515 -8.743 -0.936 1.00 98.50 86 LYS A CA 1
ATOM 667 C C . LYS A 1 86 ? -5.899 -10.209 -0.728 1.00 98.50 86 LYS A C 1
ATOM 669 O O . LYS A 1 86 ? -6.577 -10.514 0.247 1.00 98.50 86 LYS A O 1
ATOM 674 N N . ALA A 1 87 ? -5.396 -11.116 -1.563 1.00 98.06 87 ALA A N 1
ATOM 675 C CA . ALA A 1 87 ? -5.698 -12.542 -1.463 1.00 98.06 87 ALA A CA 1
ATOM 676 C C . ALA A 1 87 ? -5.185 -13.203 -0.169 1.00 98.06 87 ALA A C 1
ATOM 678 O O . ALA A 1 87 ? -5.735 -14.218 0.246 1.00 98.06 87 ALA A O 1
ATOM 679 N N . GLU A 1 88 ? -4.138 -12.678 0.478 1.00 97.50 88 GLU A N 1
ATOM 680 C CA . GLU A 1 88 ? -3.693 -13.169 1.791 1.00 97.50 88 GLU A CA 1
ATOM 681 C C . GLU A 1 88 ? -4.559 -12.619 2.933 1.00 97.50 88 GLU A C 1
ATOM 683 O O . GLU A 1 88 ? -4.888 -13.359 3.861 1.00 97.50 88 GLU A O 1
ATOM 688 N N . VAL A 1 89 ? -4.967 -11.348 2.855 1.00 98.12 89 VAL A N 1
ATOM 689 C CA . VAL A 1 89 ? -5.832 -10.714 3.861 1.00 98.12 89 VAL A CA 1
ATOM 690 C C . VAL A 1 89 ? -7.246 -11.292 3.828 1.00 98.12 89 VAL A C 1
ATOM 692 O O . VAL A 1 89 ? -7.764 -11.664 4.882 1.00 98.12 89 VAL A O 1
ATOM 695 N N . ASP A 1 90 ? -7.833 -11.463 2.639 1.00 97.81 90 ASP A N 1
ATOM 696 C CA . ASP A 1 90 ? -9.192 -11.994 2.462 1.00 97.81 90 ASP A CA 1
ATOM 697 C C . ASP A 1 90 ? -9.358 -13.422 3.027 1.00 97.81 90 ASP A C 1
ATOM 699 O O . ASP A 1 90 ? -10.468 -13.806 3.377 1.00 97.81 90 ASP A O 1
ATOM 703 N N . LYS A 1 91 ? -8.277 -14.206 3.194 1.00 97.50 91 LYS A N 1
ATOM 704 C CA . LYS A 1 91 ? -8.328 -15.529 3.862 1.00 97.50 91 LYS A CA 1
ATOM 705 C C . LYS A 1 91 ? -8.697 -15.457 5.343 1.00 97.50 91 LYS A C 1
ATOM 707 O O . LYS A 1 91 ? -9.144 -16.455 5.900 1.00 97.50 91 LYS A O 1
ATOM 712 N N . LYS A 1 92 ? -8.415 -14.326 5.997 1.00 96.00 92 LYS A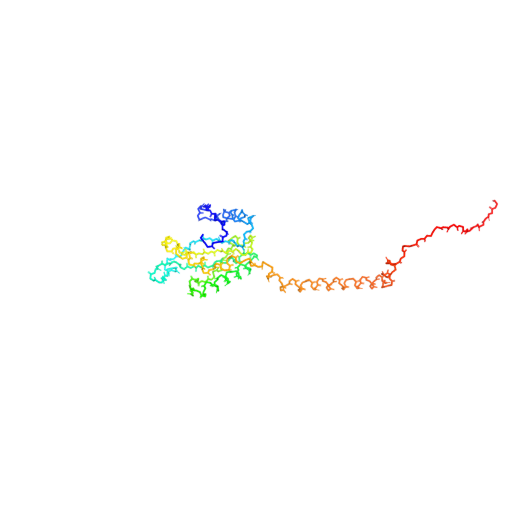 N 1
ATOM 713 C CA . LYS A 1 92 ? -8.632 -14.109 7.438 1.00 96.00 92 LYS A CA 1
ATOM 714 C C . LYS A 1 92 ? -9.747 -13.100 7.696 1.00 96.00 92 LYS A C 1
ATOM 716 O O . LYS A 1 92 ? -10.494 -13.264 8.652 1.00 96.00 92 LYS A O 1
ATOM 721 N N . TYR A 1 93 ? -9.847 -12.082 6.844 1.00 97.00 93 TYR A N 1
ATOM 722 C CA . TYR A 1 93 ? -10.811 -10.991 6.949 1.00 97.00 93 TYR A CA 1
ATOM 723 C C . TYR A 1 93 ? -11.401 -10.683 5.558 1.00 97.00 93 TYR A C 1
ATOM 725 O O . TYR A 1 93 ? -10.980 -9.718 4.913 1.00 97.00 93 TYR A O 1
ATOM 733 N N . PRO A 1 94 ? -12.331 -11.517 5.051 1.00 96.88 94 PRO A N 1
ATOM 734 C CA . PRO A 1 94 ? -12.964 -11.302 3.751 1.00 96.88 94 PRO A CA 1
ATOM 735 C C . PRO A 1 94 ? -13.598 -9.910 3.662 1.00 96.88 94 PRO A C 1
ATOM 737 O O . PRO A 1 94 ? -14.372 -9.525 4.532 1.00 96.88 94 PRO A O 1
ATOM 740 N N . GLY A 1 95 ? -13.270 -9.142 2.620 1.00 95.75 95 GLY A N 1
ATOM 741 C CA . GLY A 1 95 ? -13.861 -7.814 2.400 1.00 95.75 95 GLY A CA 1
ATOM 742 C C . GLY A 1 95 ? -13.262 -6.677 3.240 1.00 95.75 95 GLY A C 1
ATOM 743 O O . GLY A 1 95 ? -13.591 -5.518 2.994 1.00 95.75 95 GLY A O 1
ATOM 744 N N . PHE A 1 96 ? -12.323 -6.966 4.152 1.00 98.19 96 PHE A N 1
ATOM 745 C CA . PHE A 1 96 ? -11.585 -5.937 4.897 1.00 98.19 96 PHE A CA 1
ATOM 746 C C . PHE A 1 96 ? -10.767 -5.025 3.969 1.00 98.19 96 PHE A C 1
ATOM 748 O O . PHE A 1 96 ? -10.680 -3.818 4.193 1.00 98.19 96 PHE A O 1
ATOM 755 N N . ILE A 1 97 ? -10.199 -5.582 2.891 1.00 98.50 97 ILE A N 1
ATOM 756 C CA . ILE A 1 97 ? -9.718 -4.775 1.765 1.00 98.50 97 ILE A CA 1
ATOM 757 C C . ILE A 1 97 ? -10.878 -4.579 0.792 1.00 98.50 97 ILE A C 1
ATOM 759 O O . ILE A 1 97 ? -11.228 -5.511 0.057 1.00 98.50 97 ILE A O 1
ATOM 763 N N . LYS A 1 98 ? -11.409 -3.350 0.746 1.00 97.12 98 LYS A N 1
ATOM 764 C CA . LYS A 1 98 ? -12.524 -2.933 -0.125 1.00 97.12 98 LYS A CA 1
ATOM 765 C C . LYS A 1 98 ? -12.267 -3.252 -1.597 1.00 97.12 98 LYS A C 1
ATOM 767 O O . LYS A 1 98 ? -13.169 -3.650 -2.324 1.00 97.12 98 LYS A O 1
ATOM 772 N N . GLY A 1 99 ? -11.022 -3.083 -2.038 1.00 98.00 99 GLY A N 1
ATOM 773 C CA . GLY A 1 99 ? -10.604 -3.355 -3.407 1.00 98.00 99 GLY A CA 1
ATOM 774 C C . GLY A 1 99 ? -9.195 -2.857 -3.709 1.00 98.00 99 GLY A C 1
ATOM 775 O O . GLY A 1 99 ? -8.463 -2.424 -2.815 1.00 98.00 99 GLY A O 1
ATOM 776 N N . ILE A 1 100 ? -8.843 -2.926 -4.993 1.00 98.62 100 ILE A N 1
ATOM 777 C CA . ILE A 1 100 ? -7.653 -2.297 -5.567 1.00 98.62 100 ILE A CA 1
ATOM 778 C C . ILE A 1 100 ? -8.144 -1.137 -6.438 1.00 98.62 100 ILE A C 1
ATOM 780 O O . ILE A 1 100 ? -8.852 -1.363 -7.419 1.00 98.62 100 ILE A O 1
ATOM 784 N N . PHE A 1 101 ? -7.801 0.090 -6.063 1.00 98.31 101 PHE A N 1
ATOM 785 C CA . PHE A 1 101 ? -8.105 1.299 -6.815 1.00 98.31 101 PHE A CA 1
ATOM 786 C C . PHE A 1 101 ? -6.973 1.612 -7.799 1.00 98.31 101 PHE A C 1
ATOM 788 O O . PHE A 1 101 ? -5.796 1.658 -7.431 1.00 98.31 101 PHE A O 1
ATOM 795 N N . TYR A 1 102 ? -7.338 1.848 -9.059 1.00 98.06 102 TYR A N 1
ATOM 796 C CA . TYR A 1 102 ? -6.403 2.190 -10.129 1.00 98.06 102 TYR A CA 1
ATOM 797 C C . TYR A 1 102 ? -6.348 3.707 -10.294 1.00 98.06 102 TYR A C 1
ATOM 799 O O . TYR A 1 102 ? -7.110 4.314 -11.048 1.00 98.06 102 TYR A O 1
ATOM 807 N N . GLY A 1 103 ? -5.442 4.330 -9.544 1.00 95.44 103 GLY A N 1
ATOM 808 C CA . GLY A 1 103 ? -5.247 5.771 -9.561 1.00 95.44 103 GLY A CA 1
ATOM 809 C C . GLY A 1 103 ? -4.639 6.251 -10.880 1.00 95.44 103 GLY A C 1
ATOM 810 O O . GLY A 1 103 ? -3.876 5.534 -11.531 1.00 95.44 103 GLY A O 1
ATOM 811 N N . LYS A 1 104 ? -4.937 7.492 -11.282 1.00 93.94 104 LYS A N 1
ATOM 812 C CA . LYS A 1 104 ? -4.384 8.079 -12.517 1.00 93.94 104 LYS A CA 1
ATOM 813 C C . LYS A 1 104 ? -2.912 8.487 -12.391 1.00 93.94 104 LYS A C 1
ATOM 815 O O . LYS A 1 104 ? -2.261 8.631 -13.415 1.00 93.94 104 LYS A O 1
ATOM 820 N N . GLY A 1 105 ? -2.390 8.676 -11.178 1.00 93.19 105 GLY A N 1
ATOM 821 C CA . GLY A 1 105 ? -0.996 9.068 -10.946 1.00 93.19 105 GLY A CA 1
ATOM 822 C C . GLY A 1 105 ? 0.015 7.912 -10.955 1.00 93.19 105 GLY A C 1
ATOM 823 O O . GLY A 1 105 ? -0.311 6.757 -11.244 1.00 93.19 105 GLY A O 1
ATOM 824 N N . LYS A 1 106 ? 1.260 8.244 -10.587 1.00 95.12 106 LYS A N 1
ATOM 825 C CA . LYS A 1 106 ? 2.367 7.289 -10.383 1.00 95.12 106 LYS A CA 1
ATOM 826 C C . LYS A 1 106 ? 2.575 6.870 -8.921 1.00 95.12 106 LYS A C 1
ATOM 828 O O . LYS A 1 106 ? 3.119 5.799 -8.690 1.00 95.12 106 LYS A O 1
ATOM 833 N N . TYR A 1 107 ? 2.169 7.697 -7.948 1.00 95.81 107 TYR A N 1
ATOM 834 C CA . TYR A 1 107 ? 2.256 7.430 -6.495 1.00 95.81 107 TYR A CA 1
ATOM 835 C C . TYR A 1 107 ? 3.646 6.955 -6.018 1.00 95.81 107 TYR A C 1
ATOM 837 O O . TYR A 1 107 ? 3.762 6.070 -5.180 1.00 95.81 107 TYR A O 1
ATOM 845 N N . ASN A 1 108 ? 4.715 7.475 -6.636 1.00 97.62 108 ASN A N 1
ATOM 846 C CA . ASN A 1 108 ? 6.110 7.024 -6.488 1.00 97.62 108 ASN A CA 1
ATOM 847 C C . ASN A 1 108 ? 6.395 5.537 -6.800 1.00 97.62 108 ASN A C 1
ATOM 849 O O . ASN A 1 108 ? 7.547 5.113 -6.736 1.00 97.62 108 ASN A O 1
ATOM 853 N N . GLN A 1 109 ? 5.397 4.768 -7.244 1.00 98.06 109 GLN A N 1
ATOM 854 C CA . GLN A 1 109 ? 5.496 3.355 -7.628 1.00 98.06 109 GLN A CA 1
ATOM 855 C C . GLN A 1 109 ? 6.355 3.132 -8.888 1.00 98.06 109 GLN A C 1
ATOM 857 O O . GLN A 1 109 ? 6.709 2.003 -9.225 1.00 98.06 109 GLN A O 1
ATOM 862 N N . ASP A 1 110 ? 6.734 4.209 -9.579 1.00 97.56 110 ASP A N 1
ATOM 863 C CA . ASP A 1 110 ? 7.707 4.202 -10.668 1.00 97.56 110 ASP A CA 1
ATOM 864 C C . ASP A 1 110 ? 9.152 3.962 -10.200 1.00 97.56 110 ASP A C 1
ATOM 866 O O . ASP A 1 110 ? 9.969 3.522 -11.005 1.00 97.56 110 ASP A O 1
ATOM 870 N N . LEU A 1 111 ? 9.467 4.194 -8.918 1.00 97.62 111 LEU A N 1
ATOM 871 C CA . LEU A 1 111 ? 10.822 4.024 -8.380 1.00 97.62 111 LEU A CA 1
ATOM 872 C C . LEU A 1 111 ? 11.268 2.554 -8.297 1.00 97.62 111 LEU A C 1
ATOM 874 O O . LEU A 1 111 ? 12.441 2.266 -8.526 1.00 97.62 111 LEU A O 1
ATOM 878 N N . ALA A 1 112 ? 10.364 1.632 -7.947 1.00 96.31 112 ALA A N 1
ATOM 879 C CA . ALA A 1 112 ? 10.676 0.216 -7.751 1.00 96.31 112 ALA A CA 1
ATOM 880 C C . ALA A 1 112 ? 9.430 -0.693 -7.876 1.00 96.31 112 ALA A C 1
ATOM 882 O O . ALA A 1 112 ? 8.298 -0.236 -7.686 1.00 96.31 112 ALA A O 1
ATOM 883 N N . PRO A 1 113 ? 9.606 -2.000 -8.152 1.00 95.56 113 PRO A N 1
ATOM 884 C CA . PRO A 1 113 ? 8.562 -2.996 -7.927 1.00 95.56 113 PRO A CA 1
ATOM 885 C C . PRO A 1 113 ? 8.335 -3.237 -6.424 1.00 95.56 113 PRO A C 1
ATOM 887 O O . PRO A 1 113 ? 9.203 -2.958 -5.599 1.00 95.56 113 PRO A O 1
ATOM 890 N N . ARG A 1 114 ? 7.185 -3.826 -6.073 1.00 95.94 114 ARG A N 1
ATOM 891 C CA . ARG A 1 114 ? 6.716 -4.024 -4.684 1.00 95.94 114 ARG A CA 1
ATOM 892 C C . ARG A 1 114 ? 6.571 -2.707 -3.907 1.00 95.94 114 ARG A C 1
ATOM 894 O O . ARG A 1 114 ? 6.796 -2.655 -2.698 1.00 95.94 114 ARG A O 1
ATOM 901 N N . MET A 1 115 ? 6.146 -1.663 -4.615 1.00 97.00 115 MET A N 1
ATOM 902 C CA . MET A 1 115 ? 5.663 -0.416 -4.029 1.00 97.00 115 MET A CA 1
ATOM 903 C C . MET A 1 115 ? 4.138 -0.411 -4.021 1.00 97.00 115 MET A C 1
ATOM 905 O O . MET A 1 115 ? 3.514 -0.710 -5.040 1.00 97.00 115 MET A O 1
ATOM 909 N N . LEU A 1 116 ? 3.543 -0.099 -2.872 1.00 97.38 116 LEU A N 1
ATOM 910 C CA . LEU A 1 116 ? 2.099 -0.164 -2.665 1.00 97.38 116 LEU A CA 1
ATOM 911 C C . LEU A 1 116 ? 1.655 0.983 -1.764 1.00 97.38 116 LEU A C 1
ATOM 913 O O . LEU A 1 116 ? 2.213 1.150 -0.685 1.00 97.38 116 LEU A O 1
ATOM 917 N N . LEU A 1 117 ? 0.646 1.738 -2.192 1.00 98.19 117 LEU A N 1
ATOM 918 C CA . LEU A 1 117 ? -0.029 2.699 -1.325 1.00 98.19 117 LEU A CA 1
ATOM 919 C C . LEU A 1 117 ? -1.247 2.011 -0.699 1.00 98.19 117 LEU A C 1
ATOM 921 O O . LEU A 1 117 ? -1.956 1.260 -1.379 1.00 98.19 117 LEU A O 1
ATOM 925 N N . VAL A 1 118 ? -1.447 2.219 0.600 1.00 98.62 118 VAL A N 1
ATOM 926 C CA . VAL A 1 118 ? -2.544 1.643 1.379 1.00 98.62 118 VAL A CA 1
ATOM 927 C C . VAL A 1 118 ? -3.271 2.762 2.115 1.00 98.62 118 VAL A C 1
ATOM 929 O O . VAL A 1 118 ? -2.707 3.408 2.998 1.00 98.62 118 VAL A O 1
ATOM 932 N N . GLU A 1 119 ? -4.535 2.951 1.760 1.00 98.50 119 GLU A N 1
ATOM 933 C CA . GLU A 1 119 ? -5.467 3.811 2.484 1.00 98.50 119 GLU A CA 1
ATOM 934 C C . GLU A 1 119 ? -6.015 3.036 3.689 1.00 98.50 119 GLU A C 1
ATOM 936 O O . GLU A 1 119 ? -6.550 1.933 3.523 1.00 98.50 119 GLU A O 1
ATOM 941 N N . LEU A 1 120 ? -5.867 3.583 4.898 1.00 98.00 120 LEU A N 1
ATOM 942 C CA . LEU A 1 120 ? -6.300 2.970 6.161 1.00 98.00 120 LEU A CA 1
ATOM 943 C C . LEU A 1 120 ? -7.293 3.886 6.877 1.00 98.00 120 LEU A C 1
ATOM 945 O O . LEU A 1 120 ? -6.942 4.635 7.789 1.00 98.00 120 LEU A O 1
ATOM 949 N N . GLY A 1 121 ? -8.548 3.811 6.436 1.00 98.00 121 GLY A N 1
ATOM 950 C CA . GLY A 1 121 ? -9.593 4.736 6.860 1.00 98.00 121 GLY A CA 1
ATOM 951 C C . GLY A 1 121 ? -9.655 6.004 6.022 1.00 98.00 121 GLY A C 1
ATOM 952 O O . GLY A 1 121 ? -8.783 6.274 5.197 1.00 98.00 121 GLY A O 1
ATOM 953 N N . ALA A 1 122 ? -10.691 6.796 6.270 1.00 97.75 122 ALA A N 1
ATOM 954 C CA . ALA A 1 122 ? -10.841 8.130 5.717 1.00 97.75 122 ALA A CA 1
ATOM 955 C 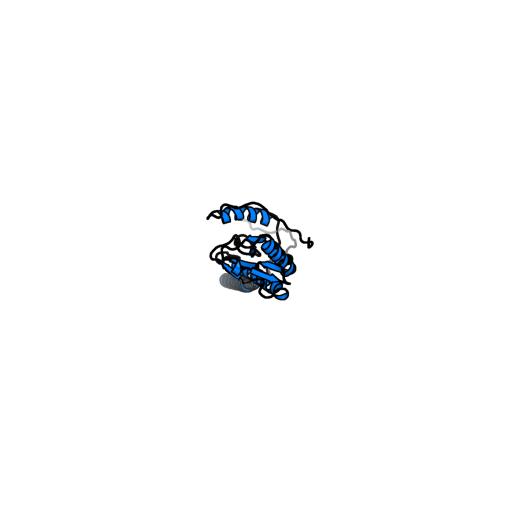C . ALA A 1 122 ? -10.376 9.219 6.699 1.00 97.75 122 ALA A C 1
ATOM 957 O O . ALA A 1 122 ? -10.181 8.981 7.895 1.00 97.75 122 ALA A O 1
ATOM 958 N N . TYR A 1 123 ? -10.243 10.450 6.205 1.00 94.69 123 TYR A N 1
ATOM 959 C CA . TYR A 1 123 ? -9.773 11.612 6.968 1.00 94.69 123 TYR A CA 1
ATOM 960 C C . TYR A 1 123 ? -10.577 11.919 8.249 1.00 94.69 123 TYR A C 1
ATOM 962 O O . TYR A 1 123 ? -10.015 12.504 9.178 1.00 94.69 123 TYR A O 1
ATOM 970 N N . GLN A 1 124 ? -11.852 11.506 8.323 1.00 96.69 124 GLN A N 1
ATOM 971 C CA . GLN A 1 124 ? -12.734 11.705 9.486 1.00 96.69 124 GLN A CA 1
ATOM 972 C C . GLN A 1 124 ? -12.864 10.492 10.423 1.00 96.69 124 GLN A C 1
ATOM 974 O O . GLN A 1 124 ? -13.442 10.647 11.496 1.00 96.69 124 GLN A O 1
ATOM 979 N N . ASN A 1 125 ? -12.347 9.307 10.068 1.00 97.19 125 ASN A N 1
ATOM 980 C CA . ASN A 1 125 ? -12.315 8.184 11.015 1.00 97.19 125 ASN A CA 1
ATOM 981 C C . ASN A 1 125 ? -11.410 8.518 12.207 1.00 97.19 125 ASN A C 1
ATOM 983 O O . ASN A 1 125 ? -10.417 9.247 12.058 1.00 97.19 125 ASN A O 1
ATOM 987 N N . SER A 1 126 ? -11.721 7.956 13.381 1.00 97.69 126 SER A N 1
ATOM 988 C CA . SER A 1 126 ? -10.850 8.138 14.544 1.00 97.69 126 SER A CA 1
ATOM 989 C C . SER A 1 126 ? -9.480 7.511 14.285 1.00 97.69 126 SER A C 1
ATOM 991 O O . SER A 1 126 ? -9.331 6.527 13.549 1.00 97.69 126 SER A O 1
ATOM 993 N N . ARG A 1 127 ? -8.441 8.091 14.891 1.00 95.88 127 ARG A N 1
ATOM 994 C CA . ARG A 1 127 ? -7.080 7.565 14.758 1.00 95.88 127 ARG A CA 1
ATOM 995 C C . ARG A 1 127 ? -7.000 6.151 15.334 1.00 95.88 127 ARG A C 1
ATOM 997 O O . ARG A 1 127 ? -6.293 5.304 14.803 1.00 95.88 127 ARG A O 1
ATOM 1004 N N . GLU A 1 128 ? -7.760 5.897 16.385 1.00 98.12 128 GLU A N 1
ATOM 1005 C CA . GLU A 1 128 ? -7.817 4.648 17.119 1.00 98.12 128 GLU A CA 1
ATOM 1006 C C . GLU A 1 128 ? -8.485 3.536 16.285 1.00 98.12 128 GLU A C 1
ATOM 1008 O O . GLU A 1 128 ? -8.014 2.399 16.302 1.00 98.12 128 GLU A O 1
ATOM 1013 N N . GLU A 1 129 ? -9.540 3.837 15.512 1.00 98.00 129 GLU A N 1
ATOM 1014 C CA . GLU A 1 129 ? -10.094 2.910 14.504 1.00 98.00 129 GLU A CA 1
ATOM 1015 C C . GLU A 1 129 ? -9.070 2.586 13.411 1.00 98.00 129 GLU A C 1
ATOM 1017 O O . GLU A 1 129 ? -8.918 1.417 13.041 1.00 98.00 129 GLU A O 1
ATOM 1022 N N . ALA A 1 130 ? -8.360 3.608 12.918 1.00 97.81 130 ALA A N 1
ATOM 1023 C CA . ALA A 1 130 ? -7.362 3.465 11.861 1.00 97.81 130 ALA A CA 1
ATOM 1024 C C . ALA A 1 130 ? -6.142 2.650 12.320 1.00 97.81 130 ALA A C 1
ATOM 1026 O O . ALA A 1 130 ? -5.666 1.783 11.591 1.00 97.81 130 ALA A O 1
ATOM 1027 N N . GLU A 1 131 ? -5.669 2.845 13.554 1.00 97.62 131 GLU A N 1
ATOM 1028 C CA . GLU A 1 131 ? -4.587 2.052 14.151 1.00 97.62 131 GLU A CA 1
ATOM 1029 C C . GLU A 1 131 ? -5.000 0.585 14.367 1.00 97.62 131 GLU A C 1
ATOM 1031 O O . GLU A 1 131 ? -4.202 -0.322 14.107 1.00 97.62 131 GLU A O 1
ATOM 1036 N N . ARG A 1 132 ? -6.261 0.312 14.745 1.00 98.12 132 ARG A N 1
ATOM 1037 C CA . ARG A 1 132 ? -6.793 -1.064 14.799 1.00 98.12 132 ARG A CA 1
ATOM 1038 C C . ARG A 1 132 ? -6.895 -1.695 13.406 1.00 98.12 132 ARG A C 1
ATOM 1040 O O . ARG A 1 132 ? -6.467 -2.837 13.231 1.00 98.12 132 ARG A O 1
ATOM 1047 N N . GLY A 1 133 ? -7.379 -0.952 12.408 1.00 97.88 133 GLY A N 1
ATOM 1048 C CA . GLY A 1 133 ? -7.386 -1.379 11.004 1.00 97.88 133 GLY A CA 1
ATOM 1049 C C . GLY A 1 133 ? -5.976 -1.689 10.486 1.00 97.88 133 GLY A C 1
ATOM 1050 O O . GLY A 1 133 ? -5.730 -2.759 9.926 1.00 97.88 133 GLY A O 1
ATOM 1051 N N . ALA A 1 134 ? -5.008 -0.814 10.766 1.00 97.50 134 ALA A N 1
ATOM 1052 C CA . ALA A 1 134 ? -3.598 -1.000 10.430 1.00 97.50 134 ALA A CA 1
ATOM 1053 C C . ALA A 1 134 ? -3.002 -2.263 11.077 1.00 97.50 134 ALA A C 1
ATOM 1055 O O . ALA A 1 134 ? -2.289 -3.023 10.417 1.00 97.50 134 ALA A O 1
ATOM 1056 N N . ALA A 1 135 ? -3.320 -2.528 12.349 1.00 96.62 135 ALA A N 1
ATOM 1057 C CA . ALA A 1 135 ? -2.862 -3.719 13.061 1.00 96.62 135 ALA A CA 1
ATOM 1058 C C . ALA A 1 135 ? -3.435 -5.017 12.461 1.00 96.62 135 ALA A C 1
ATOM 1060 O O . ALA A 1 135 ? -2.704 -6.007 12.325 1.00 96.62 135 ALA A O 1
ATOM 1061 N N . ILE A 1 136 ? -4.710 -5.008 12.053 1.00 97.31 136 ILE A N 1
ATOM 1062 C CA . ILE A 1 136 ? -5.364 -6.114 11.336 1.00 97.31 136 ILE A CA 1
ATOM 1063 C C . ILE A 1 136 ? -4.698 -6.326 9.973 1.00 97.31 136 ILE A C 1
ATOM 1065 O O . ILE A 1 136 ? -4.244 -7.438 9.688 1.00 97.31 136 ILE A O 1
ATOM 1069 N N . PHE A 1 137 ? -4.547 -5.265 9.173 1.00 97.62 137 PHE A N 1
ATOM 1070 C CA . PHE A 1 137 ? -3.882 -5.306 7.868 1.00 97.62 137 PHE A CA 1
ATOM 1071 C C . PHE A 1 137 ? -2.468 -5.890 7.965 1.00 97.62 137 PHE A C 1
ATOM 1073 O O . PHE A 1 137 ? -2.162 -6.882 7.301 1.00 97.62 137 PHE A O 1
ATOM 1080 N N . ALA A 1 138 ? -1.620 -5.334 8.835 1.00 95.44 138 ALA A N 1
ATOM 1081 C CA . ALA A 1 138 ? -0.236 -5.768 9.004 1.00 95.44 138 ALA A CA 1
ATOM 1082 C C . ALA A 1 138 ? -0.135 -7.231 9.473 1.00 95.44 138 ALA A C 1
ATOM 1084 O O . ALA A 1 138 ? 0.738 -7.970 9.018 1.00 95.44 138 ALA A O 1
ATOM 1085 N N . THR A 1 139 ? -1.051 -7.672 10.342 1.00 95.25 139 THR A N 1
ATOM 1086 C CA . THR A 1 139 ? -1.142 -9.060 10.828 1.00 95.25 139 THR A CA 1
ATOM 1087 C C . THR A 1 139 ? -1.598 -10.032 9.741 1.00 95.25 139 THR A C 1
ATOM 1089 O O . THR A 1 139 ? -1.101 -11.159 9.644 1.00 95.25 139 THR A O 1
ATOM 1092 N N . ALA A 1 140 ? -2.571 -9.627 8.930 1.00 96.31 140 ALA A N 1
ATOM 1093 C CA . ALA A 1 140 ? -3.152 -10.472 7.905 1.00 96.31 140 ALA A CA 1
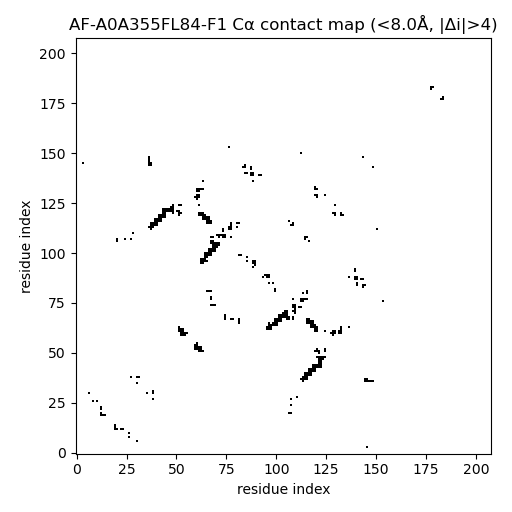ATOM 1094 C C . ALA A 1 140 ? -2.220 -10.590 6.689 1.00 96.31 140 ALA A C 1
ATOM 1096 O O . ALA A 1 140 ? -1.933 -11.707 6.261 1.00 96.31 140 ALA A O 1
ATOM 1097 N N . ALA A 1 141 ? -1.656 -9.471 6.225 1.00 95.81 141 ALA A N 1
ATOM 1098 C CA . ALA A 1 141 ? -0.755 -9.390 5.077 1.00 95.81 141 ALA A CA 1
ATOM 1099 C C . ALA A 1 141 ? 0.699 -9.816 5.365 1.00 95.81 141 ALA A C 1
ATOM 1101 O O . ALA A 1 141 ? 1.485 -9.919 4.418 1.00 95.81 141 ALA A O 1
ATOM 1102 N N . GLN A 1 142 ? 1.075 -10.062 6.633 1.00 93.44 142 GLN A N 1
ATOM 1103 C CA . GLN A 1 142 ? 2.466 -10.263 7.074 1.00 93.44 142 GLN A CA 1
ATOM 1104 C C . GLN A 1 142 ? 3.271 -11.175 6.135 1.00 93.44 142 GLN A C 1
ATOM 1106 O O . GLN A 1 142 ? 4.327 -10.774 5.654 1.00 93.44 142 GLN A O 1
ATOM 1111 N N . ASN A 1 143 ? 2.736 -12.356 5.809 1.00 92.12 143 ASN A N 1
ATOM 1112 C CA . ASN A 1 143 ? 3.385 -13.355 4.954 1.00 92.12 143 ASN A CA 1
ATOM 1113 C C . ASN A 1 143 ? 3.765 -12.833 3.558 1.00 92.12 143 ASN A C 1
ATOM 1115 O O . ASN A 1 143 ? 4.754 -13.278 2.983 1.00 92.12 143 ASN A O 1
ATOM 1119 N N . VAL A 1 144 ? 2.986 -11.916 2.979 1.00 94.19 144 VAL A N 1
ATOM 1120 C CA . VAL A 1 144 ? 3.226 -11.369 1.631 1.00 94.19 144 VAL A CA 1
ATOM 1121 C C . VAL A 1 144 ? 4.137 -10.143 1.675 1.00 94.19 144 VAL A C 1
ATOM 1123 O O . VAL A 1 144 ? 4.940 -9.943 0.756 1.00 94.19 144 VAL A O 1
ATOM 1126 N N . LEU A 1 145 ? 4.043 -9.349 2.745 1.00 92.75 145 LEU A N 1
ATOM 1127 C CA . LEU A 1 145 ? 4.889 -8.177 2.971 1.00 92.75 145 LEU A CA 1
ATOM 1128 C C . LEU A 1 145 ? 6.342 -8.577 3.277 1.00 92.75 145 LEU A C 1
ATOM 1130 O O . LEU A 1 145 ? 7.261 -8.009 2.690 1.00 92.75 145 LEU A O 1
ATOM 1134 N N . THR A 1 146 ? 6.550 -9.582 4.136 1.00 90.44 146 THR A N 1
ATOM 1135 C CA . THR A 1 146 ? 7.886 -9.999 4.606 1.00 90.44 146 THR A CA 1
ATOM 1136 C C . THR A 1 146 ? 8.561 -11.042 3.719 1.00 90.44 146 THR A C 1
ATOM 1138 O O . THR A 1 146 ? 9.789 -11.138 3.715 1.00 90.44 146 THR A O 1
ATOM 1141 N N . ARG A 1 147 ? 7.801 -11.819 2.935 1.00 87.12 147 ARG A N 1
ATOM 1142 C CA . ARG A 1 147 ? 8.380 -12.758 1.967 1.00 87.12 147 ARG A CA 1
ATOM 1143 C C . ARG A 1 147 ? 9.150 -11.984 0.902 1.00 87.12 147 ARG A C 1
ATOM 1145 O O . ARG A 1 147 ? 8.555 -11.215 0.146 1.00 87.12 147 ARG A O 1
ATOM 1152 N N . ALA A 1 148 ? 10.445 -12.278 0.786 1.00 69.31 148 ALA A N 1
ATOM 1153 C CA . ALA A 1 148 ? 11.292 -11.870 -0.330 1.00 69.31 148 ALA A CA 1
ATOM 1154 C C . ALA A 1 148 ? 10.737 -12.442 -1.651 1.00 69.31 148 ALA A C 1
ATOM 1156 O O . ALA A 1 148 ? 11.060 -13.549 -2.083 1.00 69.31 148 ALA A O 1
ATOM 1157 N N . GLY A 1 149 ? 9.806 -11.706 -2.256 1.00 60.34 149 GLY A N 1
ATOM 1158 C CA . GLY A 1 149 ? 9.101 -12.099 -3.466 1.00 60.34 149 GLY A CA 1
ATOM 1159 C C . GLY A 1 149 ? 9.952 -11.818 -4.694 1.00 60.34 149 GLY A C 1
ATOM 1160 O O . GLY A 1 149 ? 10.048 -10.666 -5.103 1.00 60.34 149 GLY A O 1
ATOM 1161 N N . ALA A 1 150 ? 10.527 -12.876 -5.272 1.00 47.69 150 ALA A N 1
ATOM 1162 C CA . ALA A 1 150 ? 11.376 -12.857 -6.462 1.00 47.69 150 ALA A CA 1
ATOM 1163 C C . ALA A 1 150 ? 10.901 -11.870 -7.551 1.00 47.69 150 ALA A C 1
ATOM 1165 O O . ALA A 1 150 ? 10.028 -12.189 -8.365 1.00 47.69 150 ALA A O 1
ATOM 1166 N N . SER A 1 151 ? 11.558 -10.709 -7.606 1.00 47.00 151 SER A N 1
ATOM 1167 C CA . SER A 1 151 ? 11.353 -9.621 -8.574 1.00 47.00 151 SER A CA 1
ATOM 1168 C C . SER A 1 151 ? 11.485 -10.067 -10.039 1.00 47.00 151 SER A C 1
ATOM 1170 O O . SER A 1 151 ? 10.952 -9.420 -10.936 1.00 47.00 151 SER A O 1
ATOM 1172 N N . ASN A 1 152 ? 12.109 -11.222 -10.287 1.00 42.28 152 ASN A N 1
ATOM 1173 C CA . ASN A 1 152 ? 12.368 -11.756 -11.623 1.00 42.28 152 ASN A CA 1
ATOM 1174 C C . ASN A 1 152 ? 11.216 -12.567 -12.249 1.00 42.28 152 ASN A C 1
ATOM 1176 O O . ASN A 1 152 ? 11.254 -12.818 -13.454 1.00 42.28 152 ASN A O 1
ATOM 1180 N N . ARG A 1 153 ? 10.170 -12.981 -11.508 1.00 41.00 153 ARG A N 1
ATOM 1181 C CA . ARG A 1 153 ? 9.095 -13.810 -12.112 1.00 41.00 153 ARG A CA 1
ATOM 1182 C C . ARG A 1 153 ? 8.237 -13.068 -13.148 1.00 41.00 153 ARG A C 1
ATOM 1184 O O . ARG A 1 153 ? 7.637 -13.723 -13.993 1.00 41.00 153 ARG A O 1
ATOM 1191 N N . ALA A 1 154 ? 8.236 -11.734 -13.149 1.00 42.00 154 ALA A N 1
ATOM 1192 C CA . ALA A 1 154 ? 7.559 -10.927 -14.170 1.00 42.00 154 ALA A CA 1
ATOM 1193 C C . ALA A 1 154 ? 8.332 -10.825 -15.508 1.00 42.00 154 ALA A C 1
ATOM 1195 O O . ALA A 1 154 ? 7.761 -10.396 -16.507 1.00 42.00 154 ALA A O 1
ATOM 1196 N N . VAL A 1 155 ? 9.607 -11.240 -15.559 1.00 46.66 155 VAL A N 1
ATOM 1197 C CA . VAL A 1 155 ? 10.483 -11.093 -16.745 1.00 46.66 155 VAL A CA 1
ATOM 1198 C C . VAL A 1 155 ? 10.549 -12.378 -17.601 1.00 46.66 155 VAL A C 1
ATOM 1200 O O . VAL A 1 155 ? 11.013 -12.353 -18.740 1.00 46.66 155 VAL A O 1
ATOM 1203 N N . GLY A 1 156 ? 10.026 -13.510 -17.112 1.00 42.31 156 GLY A N 1
ATOM 1204 C CA . GLY A 1 156 ? 10.201 -14.825 -17.754 1.00 42.31 156 GLY A CA 1
ATOM 1205 C C . GLY A 1 156 ? 9.424 -15.077 -19.060 1.00 42.31 156 GLY A C 1
ATOM 1206 O O . GLY A 1 156 ? 9.867 -15.878 -19.881 1.00 42.31 156 GLY A O 1
ATOM 1207 N N . GLY A 1 157 ? 8.279 -14.414 -19.273 1.00 46.25 157 GLY A N 1
ATOM 1208 C CA . GLY A 1 157 ? 7.358 -14.749 -20.375 1.00 46.25 157 GLY A CA 1
ATOM 1209 C C . GLY A 1 157 ? 7.705 -14.142 -21.742 1.00 46.25 157 GLY A C 1
ATOM 1210 O O . GLY A 1 157 ? 7.514 -14.787 -22.770 1.00 46.25 157 GLY A O 1
ATOM 1211 N N . GLY A 1 158 ? 8.212 -12.904 -21.766 1.00 54.00 158 GLY A N 1
ATOM 1212 C CA . GLY A 1 158 ? 8.582 -12.203 -23.006 1.00 54.00 158 GLY A CA 1
ATOM 1213 C C . GLY A 1 158 ? 10.069 -12.310 -23.355 1.00 54.00 158 GLY A C 1
ATOM 1214 O O . GLY A 1 158 ? 10.421 -12.445 -24.527 1.00 54.00 158 GLY A O 1
ATOM 1215 N N . SER A 1 159 ? 10.937 -12.296 -22.336 1.00 65.69 159 SER A N 1
ATOM 1216 C CA . SER A 1 159 ? 12.396 -12.263 -22.510 1.00 65.69 159 SER A CA 1
ATOM 1217 C C . SER A 1 159 ? 12.934 -13.511 -23.215 1.00 65.69 159 SER A C 1
ATOM 1219 O O . SER A 1 159 ? 13.752 -13.404 -24.121 1.00 65.69 159 SER A O 1
ATOM 1221 N N . THR A 1 160 ? 12.408 -14.694 -22.888 1.00 64.38 160 THR A N 1
ATOM 1222 C CA . THR A 1 160 ? 12.812 -15.963 -23.519 1.00 64.38 160 THR A CA 1
ATOM 1223 C C . THR A 1 160 ? 12.505 -15.995 -25.016 1.00 64.38 160 THR A C 1
ATOM 1225 O O . THR A 1 160 ? 13.369 -16.372 -25.801 1.00 64.38 160 THR A O 1
ATOM 1228 N N . ARG A 1 161 ? 11.323 -15.531 -25.446 1.00 70.88 161 ARG A N 1
ATOM 1229 C CA . ARG A 1 161 ? 10.990 -15.414 -26.876 1.00 70.88 161 ARG A CA 1
ATOM 1230 C C . ARG A 1 161 ? 11.861 -14.380 -27.587 1.00 70.88 161 ARG A C 1
ATOM 1232 O O . ARG A 1 161 ? 12.347 -14.672 -28.673 1.00 70.88 161 ARG A O 1
ATOM 1239 N N . ALA A 1 162 ? 12.088 -13.210 -26.988 1.00 75.19 162 ALA A N 1
ATOM 1240 C CA . ALA A 1 162 ? 12.966 -12.192 -27.567 1.00 75.19 162 ALA A CA 1
ATOM 1241 C C . ALA A 1 162 ? 14.414 -12.699 -27.712 1.00 75.19 162 ALA A C 1
ATOM 1243 O O . ALA A 1 162 ? 15.016 -12.544 -28.770 1.00 75.19 162 ALA A O 1
ATOM 1244 N N . LEU A 1 163 ? 14.942 -13.378 -26.690 1.00 76.25 163 LEU A N 1
ATOM 1245 C CA . LEU A 1 163 ? 16.270 -13.988 -26.707 1.00 76.25 163 LEU A CA 1
ATOM 1246 C C . LEU A 1 163 ? 16.385 -15.085 -27.776 1.00 76.25 163 LEU A C 1
ATOM 1248 O O . LEU A 1 163 ? 17.366 -15.105 -28.512 1.00 76.25 163 LEU A O 1
ATOM 1252 N N . LEU A 1 164 ? 15.376 -15.952 -27.916 1.00 82.69 164 LEU A N 1
ATOM 1253 C CA . LEU A 1 164 ? 15.336 -16.971 -28.972 1.00 82.69 164 LEU A CA 1
ATOM 1254 C C . LEU A 1 164 ? 15.296 -16.351 -30.377 1.00 82.69 164 LEU A C 1
ATOM 1256 O O . LEU A 1 164 ? 15.982 -16.846 -31.268 1.00 82.69 164 LEU A O 1
ATOM 1260 N N . TRP A 1 165 ? 14.564 -15.249 -30.577 1.00 82.62 165 TRP A N 1
ATOM 1261 C CA . TRP A 1 165 ? 14.586 -14.502 -31.840 1.00 82.62 165 TRP A CA 1
ATOM 1262 C C . TRP A 1 165 ? 15.950 -13.861 -32.119 1.00 82.62 165 TRP A C 1
ATOM 1264 O O . TRP A 1 165 ? 16.441 -13.966 -33.238 1.00 82.62 165 TRP A O 1
ATOM 1274 N N . ILE A 1 166 ? 16.595 -13.252 -31.118 1.00 87.75 166 ILE A N 1
ATOM 1275 C CA . ILE A 1 166 ? 17.940 -12.666 -31.257 1.00 87.75 166 ILE A CA 1
ATOM 1276 C C . ILE A 1 166 ? 18.974 -13.749 -31.599 1.00 87.75 166 ILE A C 1
ATOM 1278 O O . ILE A 1 166 ? 19.761 -13.569 -32.526 1.00 87.75 166 ILE A O 1
ATOM 1282 N N . ILE A 1 167 ? 18.943 -14.892 -30.907 1.00 88.31 167 ILE A N 1
ATOM 1283 C CA . ILE A 1 167 ? 19.819 -16.041 -31.186 1.00 88.31 167 ILE A CA 1
ATOM 1284 C C . ILE A 1 167 ? 19.548 -16.596 -32.592 1.00 88.31 167 ILE A C 1
ATOM 1286 O O . ILE A 1 167 ? 20.492 -16.838 -33.341 1.00 88.31 167 ILE A O 1
ATOM 1290 N N . GLY A 1 168 ? 18.279 -16.744 -32.985 1.00 90.38 168 GLY A N 1
ATOM 1291 C CA . GLY A 1 168 ? 17.898 -17.190 -34.327 1.00 90.38 168 GLY A CA 1
ATOM 1292 C C . GLY A 1 168 ? 18.418 -16.260 -35.427 1.00 90.38 168 GLY A C 1
ATOM 1293 O O . GLY A 1 168 ? 19.049 -16.724 -36.374 1.00 90.38 168 GLY A O 1
ATOM 1294 N N . LEU A 1 169 ? 18.231 -14.945 -35.273 1.00 92.69 169 LEU A N 1
ATOM 1295 C CA . LEU A 1 169 ? 18.746 -13.939 -36.207 1.00 92.69 169 LEU A CA 1
ATOM 1296 C C . LEU A 1 169 ? 20.280 -13.931 -36.266 1.00 92.69 169 LEU A C 1
ATOM 1298 O O . LEU A 1 169 ? 20.839 -13.809 -37.355 1.00 92.69 169 LEU A O 1
ATOM 1302 N N . ALA A 1 170 ? 20.967 -14.115 -35.135 1.00 91.31 170 ALA A N 1
ATOM 1303 C CA . ALA A 1 170 ? 22.424 -14.220 -35.099 1.00 91.31 170 ALA A CA 1
ATOM 1304 C C . ALA A 1 170 ? 22.930 -15.467 -35.847 1.00 91.31 170 ALA A C 1
ATOM 1306 O O . ALA A 1 170 ? 23.848 -15.359 -36.657 1.00 91.31 170 ALA A O 1
ATOM 1307 N N . ILE A 1 171 ? 22.306 -16.633 -35.640 1.00 91.31 171 ILE A N 1
ATOM 1308 C CA . ILE A 1 171 ? 22.651 -17.880 -36.348 1.00 91.31 171 ILE A CA 1
ATOM 1309 C C . ILE A 1 171 ? 22.415 -17.735 -37.858 1.00 91.31 171 ILE A C 1
ATOM 1311 O O . ILE A 1 171 ? 23.280 -18.109 -38.649 1.00 91.31 171 ILE A O 1
ATOM 1315 N N . VAL A 1 172 ? 21.283 -17.151 -38.267 1.00 91.44 172 VAL A N 1
ATOM 1316 C CA . VAL A 1 172 ? 20.978 -16.884 -39.683 1.00 91.44 172 VAL A CA 1
ATOM 1317 C C . VAL A 1 172 ? 21.993 -15.910 -40.291 1.00 91.44 172 VAL A C 1
ATOM 1319 O O . VAL A 1 172 ? 22.515 -16.176 -41.371 1.00 91.44 172 VAL A O 1
ATOM 1322 N N . GLY A 1 173 ? 22.339 -14.827 -39.587 1.00 88.25 173 GLY A N 1
ATOM 1323 C CA . GLY A 1 173 ? 23.357 -13.869 -40.026 1.00 88.25 173 GLY A CA 1
ATOM 1324 C C . GLY A 1 173 ? 24.743 -14.500 -40.197 1.00 88.25 173 GLY A C 1
ATOM 1325 O O . GLY A 1 173 ? 25.399 -14.262 -41.210 1.00 88.25 173 GLY A O 1
ATOM 1326 N N . ILE A 1 174 ? 25.159 -15.363 -39.263 1.00 84.81 174 ILE A N 1
ATOM 1327 C CA . ILE A 1 174 ? 26.410 -16.135 -39.361 1.00 84.81 174 ILE A CA 1
ATOM 1328 C C . ILE A 1 174 ? 26.366 -17.088 -40.563 1.00 84.81 174 ILE A C 1
ATOM 1330 O O . ILE A 1 174 ? 27.318 -17.124 -41.338 1.00 84.81 174 ILE A O 1
ATOM 1334 N N . GLY A 1 175 ? 25.261 -17.813 -40.767 1.00 84.19 175 GLY A N 1
ATOM 1335 C CA . GLY A 1 175 ? 25.091 -18.717 -41.908 1.00 84.19 175 GLY A CA 1
ATOM 1336 C C . GLY A 1 175 ? 25.180 -17.999 -43.259 1.00 84.19 175 GLY A C 1
ATOM 1337 O O . GLY A 1 175 ? 25.908 -18.445 -44.145 1.00 84.19 175 GLY A O 1
ATOM 1338 N N . ILE A 1 176 ? 24.508 -16.851 -43.394 1.00 84.19 176 ILE A N 1
ATOM 1339 C CA . ILE A 1 176 ? 24.570 -15.996 -44.590 1.00 84.19 176 ILE A CA 1
ATOM 1340 C C . ILE A 1 176 ? 25.999 -15.481 -44.813 1.00 84.19 176 ILE A C 1
ATOM 1342 O O . ILE A 1 176 ? 26.525 -15.597 -45.918 1.00 84.19 176 ILE A O 1
ATOM 1346 N N . TYR A 1 177 ? 26.662 -14.975 -43.769 1.00 80.62 177 TYR A N 1
ATOM 1347 C CA . TYR A 1 177 ? 28.047 -14.504 -43.848 1.00 80.62 177 TYR A CA 1
ATOM 1348 C C . TYR A 1 177 ? 29.019 -15.616 -44.282 1.00 80.62 177 TYR A C 1
ATOM 1350 O O . TYR A 1 177 ? 29.835 -15.412 -45.181 1.00 80.62 177 TYR A O 1
ATOM 1358 N N . SER A 1 178 ? 28.907 -16.817 -43.704 1.00 81.00 178 SER A N 1
ATOM 1359 C CA . SER A 1 178 ? 29.730 -17.977 -44.070 1.00 81.00 178 SER A CA 1
ATOM 1360 C C . SER A 1 178 ? 29.470 -18.494 -45.489 1.00 81.00 178 SER A C 1
ATOM 1362 O O . SER A 1 178 ? 30.403 -19.001 -46.116 1.00 81.00 178 SER A O 1
ATOM 1364 N N . ALA A 1 179 ? 28.240 -18.358 -45.997 1.00 78.75 179 ALA A N 1
ATOM 1365 C CA . ALA A 1 179 ? 27.887 -18.703 -47.373 1.00 78.75 179 ALA A CA 1
ATOM 1366 C C . ALA A 1 179 ? 28.454 -17.690 -48.383 1.00 78.75 179 ALA A C 1
ATOM 1368 O O . ALA A 1 179 ? 29.055 -18.099 -49.373 1.00 78.75 179 ALA A O 1
ATOM 1369 N N . ILE A 1 180 ? 28.331 -16.385 -48.110 1.00 78.88 180 ILE A N 1
ATOM 1370 C CA . ILE A 1 180 ? 28.855 -15.314 -48.978 1.00 78.88 180 ILE A CA 1
ATOM 1371 C C . ILE A 1 180 ? 30.391 -15.331 -49.015 1.00 78.88 180 ILE A C 1
ATOM 1373 O O . ILE A 1 180 ? 30.977 -15.234 -50.090 1.00 78.88 180 ILE A O 1
ATOM 1377 N N . ASN A 1 181 ? 31.053 -15.532 -47.870 1.00 75.88 181 ASN A N 1
ATOM 1378 C CA . ASN A 1 181 ? 32.519 -15.598 -47.790 1.00 75.88 181 ASN A CA 1
ATOM 1379 C C . ASN A 1 181 ? 33.103 -17.004 -48.071 1.00 75.88 181 ASN A C 1
ATOM 1381 O O . ASN A 1 181 ? 34.290 -17.229 -47.829 1.00 75.88 181 ASN A O 1
ATOM 1385 N N . GLY A 1 182 ? 32.297 -17.952 -48.574 1.00 64.62 182 GLY A N 1
ATOM 1386 C CA . GLY A 1 182 ? 32.761 -19.203 -49.195 1.00 64.62 182 GLY A CA 1
ATOM 1387 C C . GLY A 1 182 ? 33.639 -20.115 -48.322 1.00 64.62 182 GLY A C 1
ATOM 1388 O O . GLY A 1 182 ? 34.642 -20.636 -48.807 1.00 64.62 182 GLY A O 1
ATOM 1389 N N . GLY A 1 183 ? 33.318 -20.281 -47.029 1.00 51.94 183 GLY A N 1
ATOM 1390 C CA . GLY A 1 183 ? 34.343 -20.638 -46.033 1.00 51.94 183 GLY A CA 1
ATOM 1391 C C . GLY A 1 183 ? 34.030 -21.671 -44.942 1.00 51.94 183 GLY A C 1
ATOM 1392 O O . GLY A 1 183 ? 34.629 -21.571 -43.873 1.00 51.94 183 GLY A O 1
ATOM 1393 N N . LEU A 1 184 ? 33.185 -22.689 -45.161 1.00 53.88 184 LEU A N 1
ATOM 1394 C CA . LEU A 1 184 ? 32.996 -23.775 -44.166 1.00 53.88 184 LEU A CA 1
ATOM 1395 C C . LEU A 1 184 ? 34.271 -24.615 -43.895 1.00 53.88 184 LEU A C 1
ATOM 1397 O O . LEU A 1 184 ? 34.357 -25.288 -42.872 1.00 53.88 184 LEU A O 1
ATOM 1401 N N . GLY A 1 185 ? 35.286 -24.547 -44.764 1.00 54.19 185 GLY A N 1
ATOM 1402 C CA . GLY A 1 185 ? 36.515 -25.350 -44.670 1.00 54.19 185 GLY A CA 1
ATOM 1403 C C . GLY A 1 185 ? 37.657 -24.795 -43.802 1.00 54.19 185 GLY A C 1
ATOM 1404 O O . GLY A 1 185 ? 38.704 -25.431 -43.737 1.00 54.19 185 GLY A O 1
ATOM 1405 N N . ARG A 1 186 ? 37.525 -23.621 -43.159 1.00 53.72 186 ARG A N 1
ATOM 1406 C CA . ARG A 1 186 ? 38.660 -22.953 -42.466 1.00 53.72 186 ARG A CA 1
ATOM 1407 C C . ARG A 1 186 ? 38.617 -22.920 -40.935 1.00 53.72 186 ARG A C 1
ATOM 1409 O O . ARG A 1 186 ? 39.604 -22.520 -40.325 1.00 53.72 186 ARG A O 1
ATOM 1416 N N . ILE A 1 187 ? 37.536 -23.373 -40.298 1.00 52.94 187 ILE A N 1
ATOM 1417 C CA . ILE A 1 187 ? 37.408 -23.330 -38.827 1.00 52.94 187 ILE A CA 1
ATOM 1418 C C . ILE A 1 187 ? 38.224 -24.450 -38.144 1.00 52.94 187 ILE A C 1
ATOM 1420 O O . ILE A 1 187 ? 38.766 -24.239 -37.062 1.00 52.94 187 ILE A O 1
ATOM 1424 N N . GLY A 1 188 ? 38.403 -25.607 -38.794 1.00 49.03 188 GLY A N 1
ATOM 1425 C CA . GLY A 1 188 ? 39.167 -26.734 -38.233 1.00 49.03 188 GLY A CA 1
ATOM 1426 C C . GLY A 1 188 ? 40.692 -26.541 -38.185 1.00 49.03 188 GLY A C 1
ATOM 1427 O O . GLY A 1 188 ? 41.363 -27.176 -37.379 1.00 49.03 188 GLY A O 1
ATOM 1428 N N . ALA A 1 189 ? 41.256 -25.646 -39.003 1.00 44.56 189 ALA A N 1
ATOM 1429 C CA . ALA A 1 189 ? 42.706 -25.547 -39.210 1.00 44.56 189 ALA A CA 1
ATOM 1430 C C . ALA A 1 189 ? 43.454 -24.661 -38.189 1.00 44.56 189 ALA A C 1
ATOM 1432 O O . ALA A 1 189 ? 44.645 -24.416 -38.353 1.00 44.56 189 ALA A O 1
ATOM 1433 N N . LYS A 1 190 ? 42.771 -24.140 -37.157 1.00 48.28 190 LYS A N 1
ATOM 1434 C CA . LYS A 1 190 ? 43.353 -23.187 -36.186 1.00 48.28 190 LYS A CA 1
ATOM 1435 C C . LYS A 1 190 ? 43.394 -23.684 -34.734 1.00 48.28 190 LYS A C 1
ATOM 1437 O O . LYS A 1 190 ? 43.665 -22.891 -33.839 1.00 48.28 190 LYS A O 1
ATOM 1442 N N . ILE A 1 191 ? 43.117 -24.973 -34.505 1.00 51.72 191 ILE A N 1
ATOM 1443 C CA . ILE A 1 191 ? 43.052 -25.596 -33.164 1.00 51.72 191 ILE A CA 1
ATOM 1444 C C . ILE A 1 191 ? 44.136 -26.679 -32.948 1.00 51.72 191 ILE A C 1
ATOM 1446 O O . ILE A 1 191 ? 44.391 -27.062 -31.811 1.00 51.72 191 ILE A O 1
ATOM 1450 N N . GLY A 1 192 ? 44.849 -27.124 -33.991 1.00 45.72 192 GLY A N 1
ATOM 1451 C CA . GLY A 1 192 ? 45.978 -28.057 -33.859 1.00 45.72 192 GLY A CA 1
ATOM 1452 C C . GLY A 1 192 ? 47.167 -27.641 -34.720 1.00 45.72 192 GLY A C 1
ATOM 1453 O O . GLY A 1 192 ? 47.030 -27.587 -35.938 1.00 45.72 192 GLY A O 1
ATOM 1454 N N . GLY A 1 193 ? 48.318 -27.348 -34.100 1.00 35.09 193 GLY A N 1
ATOM 1455 C CA . GLY A 1 193 ? 49.541 -27.003 -34.843 1.00 35.09 193 GLY A CA 1
ATOM 1456 C C . GLY A 1 193 ? 50.575 -26.105 -34.151 1.00 35.09 193 GLY A C 1
ATOM 1457 O O . GLY A 1 193 ? 51.268 -25.373 -34.848 1.00 35.09 193 GLY A O 1
ATOM 1458 N N . THR A 1 194 ? 50.717 -26.132 -32.819 1.00 42.16 194 THR A N 1
ATOM 1459 C CA . THR A 1 194 ? 51.820 -25.427 -32.126 1.00 42.16 194 THR A CA 1
ATOM 1460 C C . THR A 1 194 ? 52.938 -26.405 -31.756 1.00 42.16 194 THR A C 1
ATOM 1462 O O . THR A 1 194 ? 53.061 -26.782 -30.594 1.00 42.16 194 THR A O 1
ATOM 1465 N N . THR A 1 195 ? 53.763 -26.812 -32.726 1.00 35.66 195 THR A N 1
ATOM 1466 C CA . THR A 1 195 ? 54.992 -27.595 -32.470 1.00 35.66 195 THR A CA 1
ATOM 1467 C C . THR A 1 195 ? 56.064 -27.394 -33.548 1.00 35.66 195 THR A C 1
ATOM 1469 O O . THR A 1 195 ? 55.985 -28.019 -34.598 1.00 35.66 195 THR A O 1
ATOM 1472 N N . GLY A 1 196 ? 57.101 -26.618 -33.204 1.00 32.41 196 GLY A N 1
ATOM 1473 C CA . GLY A 1 196 ? 58.514 -26.895 -33.526 1.00 32.41 196 GLY A CA 1
ATOM 1474 C C . GLY A 1 196 ? 59.059 -26.652 -34.945 1.00 32.41 196 GLY A C 1
ATOM 1475 O O . GLY A 1 196 ? 58.412 -26.949 -35.940 1.00 32.41 196 GLY A O 1
ATOM 1476 N N . GLY A 1 197 ? 60.332 -26.233 -35.007 1.00 30.31 197 GLY A N 1
ATOM 1477 C CA . GLY A 1 197 ? 61.220 -26.533 -36.143 1.00 30.31 197 GLY A CA 1
ATOM 1478 C C . GLY A 1 197 ? 61.939 -25.341 -36.783 1.00 30.31 197 GLY A C 1
ATOM 1479 O O . GLY A 1 197 ? 61.377 -24.654 -37.625 1.00 30.31 197 GLY A O 1
ATOM 1480 N N . THR A 1 198 ? 63.209 -25.144 -36.428 1.00 33.50 198 THR A N 1
ATOM 1481 C CA . THR A 1 198 ? 64.189 -24.284 -37.125 1.00 33.50 198 THR A CA 1
ATOM 1482 C C . THR A 1 198 ? 65.041 -25.086 -38.122 1.00 33.50 198 THR A C 1
ATOM 1484 O O . THR A 1 198 ? 65.361 -26.234 -37.825 1.00 33.50 198 THR A O 1
ATOM 1487 N N . GLY A 1 199 ? 65.497 -24.456 -39.215 1.00 30.05 199 GLY A N 1
ATOM 1488 C CA . GLY A 1 199 ? 66.487 -24.977 -40.189 1.00 30.05 199 GLY A CA 1
ATOM 1489 C C . GLY A 1 199 ? 66.089 -24.586 -41.626 1.00 30.05 199 GLY A C 1
ATOM 1490 O O . GLY A 1 199 ? 64.976 -24.919 -42.017 1.00 30.05 199 GLY A O 1
ATOM 1491 N N . THR A 1 200 ? 66.744 -23.662 -42.344 1.00 32.03 200 THR A N 1
ATOM 1492 C CA . THR A 1 200 ? 68.115 -23.604 -42.935 1.00 32.03 200 THR A CA 1
ATOM 1493 C C . THR A 1 200 ? 68.266 -24.342 -44.277 1.00 32.03 200 THR A C 1
ATOM 1495 O O . THR A 1 200 ? 67.912 -25.511 -44.368 1.00 32.03 200 THR A O 1
ATOM 1498 N N . ASP A 1 201 ? 68.857 -23.623 -45.251 1.00 34.91 201 ASP A N 1
ATOM 1499 C CA . ASP A 1 201 ? 69.455 -24.061 -46.537 1.00 34.91 201 ASP A CA 1
ATOM 1500 C C . ASP A 1 201 ? 68.481 -24.631 -47.607 1.00 34.91 201 ASP A C 1
ATOM 1502 O O . ASP A 1 201 ? 67.535 -25.335 -47.276 1.00 34.91 201 ASP A O 1
ATOM 1506 N N . GLY A 1 202 ? 68.576 -24.389 -48.925 1.00 31.92 202 GLY A N 1
ATOM 1507 C CA . GLY A 1 202 ? 69.380 -23.496 -49.792 1.00 31.92 202 GLY A CA 1
ATOM 1508 C C . GLY A 1 202 ? 68.564 -23.199 -51.086 1.00 31.92 202 GLY A C 1
ATOM 1509 O O . GLY A 1 202 ? 67.357 -23.434 -51.088 1.00 31.92 202 GLY A O 1
ATOM 1510 N N . GLU A 1 203 ? 69.072 -22.711 -52.227 1.00 36.66 203 GLU A N 1
ATOM 1511 C CA . GLU A 1 203 ? 70.421 -22.280 -52.650 1.00 36.66 203 GLU A CA 1
ATOM 1512 C C . GLU A 1 203 ? 70.290 -21.252 -53.833 1.00 36.66 203 GLU A C 1
ATOM 1514 O O . GLU A 1 203 ? 69.257 -20.599 -53.974 1.00 36.66 203 GLU A O 1
ATOM 1519 N N . ASP A 1 204 ? 71.345 -21.078 -54.633 1.00 40.25 204 ASP A N 1
ATOM 1520 C CA . ASP A 1 204 ? 71.679 -20.064 -55.662 1.00 40.25 204 ASP A CA 1
ATOM 1521 C C . ASP A 1 204 ? 71.101 -20.350 -57.094 1.00 40.25 204 ASP A C 1
ATOM 1523 O O . ASP A 1 204 ? 70.546 -21.434 -57.307 1.00 40.25 204 ASP A O 1
ATOM 1527 N N . PRO A 1 205 ? 71.202 -19.434 -58.099 1.00 47.44 205 PRO A N 1
ATOM 1528 C CA . PRO A 1 205 ? 72.461 -19.310 -58.859 1.00 47.44 205 PRO A CA 1
ATOM 1529 C C . PRO A 1 205 ? 72.888 -17.886 -59.315 1.00 47.44 205 PRO A C 1
ATOM 1531 O O . PRO A 1 205 ? 72.115 -17.146 -59.922 1.00 47.44 205 PRO A O 1
ATOM 1534 N N . LYS A 1 206 ? 74.183 -17.599 -59.120 1.00 40.56 206 LYS A N 1
ATOM 1535 C CA . LYS A 1 206 ? 75.180 -16.932 -59.999 1.00 40.56 206 LYS A CA 1
ATOM 1536 C C . LYS A 1 206 ? 74.715 -16.188 -61.267 1.00 40.56 206 LYS A C 1
ATOM 1538 O O . LYS A 1 206 ? 74.110 -16.800 -62.140 1.00 40.56 206 LYS A O 1
ATOM 1543 N N . GLU A 1 207 ? 75.280 -14.994 -61.483 1.00 37.59 207 GLU A N 1
ATOM 1544 C CA . GLU A 1 207 ? 76.192 -14.718 -62.620 1.00 37.59 207 GLU A CA 1
ATOM 1545 C C . GLU A 1 207 ? 77.054 -13.449 -62.381 1.00 37.59 207 GLU A C 1
ATOM 1547 O O . GLU A 1 207 ? 76.842 -12.749 -61.393 1.00 37.59 207 GLU A O 1
ATOM 1552 N N . GLU A 1 208 ? 78.072 -13.273 -63.235 1.00 37.12 208 GLU A N 1
ATOM 1553 C CA . GLU A 1 208 ? 79.337 -12.493 -63.136 1.00 37.12 208 GLU A CA 1
ATOM 1554 C C . GLU A 1 208 ? 79.319 -11.041 -62.595 1.00 37.12 208 GLU A C 1
ATOM 1556 O O . GLU A 1 208 ? 78.514 -10.205 -63.064 1.00 37.12 208 GLU A O 1
#

=== Feature glossary ===
Key to the feature types in this record:

pLDDT. pLDDT is the predicted lDDT-Cα score: AlphaFold's confidence that the local environment of each residue (all inter-atomic distances within 15 Å) is correctly placed. It is a per-residue number between 0 and 100, with higher meaning more reliable.

Radius of gyration, Cα contacts, bounding box. The geometric summary reports three shape descriptors. Rg (radius of gyration) measures how spread out the Cα atoms are about their centre of mass; compact globular proteins have small Rg, elongated or unfolded ones large. Cα contacts (<8 Å, |i−j|>4) count long-range residue pairs in spatial proximity — high for tightly packed folds, near zero for rods or random coil. The bounding-box extents give the protein's footprint along x, y, z in Å.

Backbone torsions (φ/ψ). Backbone dihedral angles. Every residue except chain termini has a φ (preceding-C → N → Cα → C) and a ψ (N → Cα → C → next-N). They are reported in degrees following the IUPAC sign convention. Secondary structure is essentially a statement about which (φ, ψ) basin each residue occupies.

Contact-map, Ramachandran, and PAE plots. Plot images: a contact map (which residues are close in 3D, as an N×N binary image), a Ramachandran scatter (backbone torsion angles, revealing secondary-structure composition at a glance), and — for AlphaFold structures — a PAE heatmap (pairwise prediction confidence).

Predicted aligned error. Predicted Aligned Error (PAE) is an AlphaFold confidence matrix: entry (i, j) is the expected error in the position of residue j, in ångströms, when the prediction is superimposed on the true structure at residue i. Low PAE within a block of residues means that block is internally rigid and well-predicted; high PAE between two blocks means their relative placement is uncertain even if each block individually is confident.

Secondary structure (3-state, P-SEA). Three-state secondary structure (P-SEA) collapses the eight DSSP classes into helix (a), strand (b), and coil (c). P-SEA assigns these from Cα geometry alone — distances and angles — without requiring backbone oxygens, so it works on any Cα trace.

Solvent-accessible surface area. Solvent-accessible surface area (SASA) is the area in Å² traced out by the centre of a 1.4 Å probe sphere (a water molecule) rolled over the protein's van der Waals surface (Shrake–Rupley / Lee–Richards construction). Buried residues have near-zero SASA; fully exposed residues can exceed 200 Å². The total SASA scales roughly with the number of surface residues.

Foldseek 3Di. The Foldseek 3Di string encodes local tertiary geometry as a 20-letter alphabet — one character per residue — derived from the relative positions of nearby Cα atoms. Unlike the amino-acid sequence, 3Di is a direct function of the 3D structure, so two proteins with the same fold have similar 3Di strings even at low sequence identity.

B-factor. For experimental (PDB) structures, the B-factor (temperature factor) quantifies the positional spread of each atom in the crystal — a combination of thermal vibration and static disorder — in units of Å². High B-factors mark flexible loops or poorly resolved regions; low B-factors mark the rigid, well-ordered core.

mmCIF coordinates. The mmCIF block holds the 3D Cartesian coordinates of each backbone atom (N, Cα, C, O) in ångströms. mmCIF is the PDB's canonical archive format — a tagged-loop text representation of the atomic model.

InterPro / GO / CATH / organism. Functional annotations link the protein to curated databases. InterPro entries identify conserved domains and families by matching the sequence against member-database signatures (Pfam, PROSITE, CDD, …). Gene Ontology (GO) terms describe molecular function, b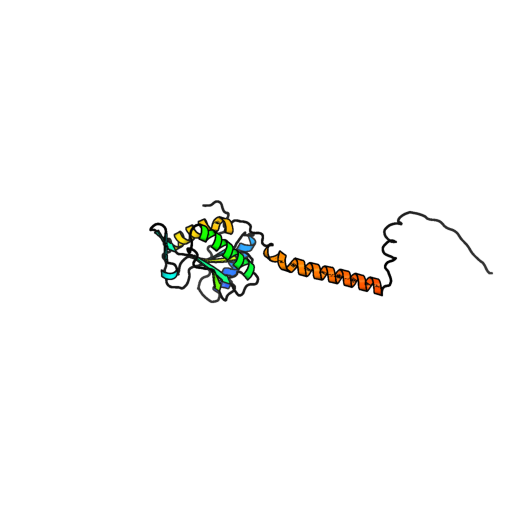iological process, and cellular component in a controlled vocabulary. CATH places the structure in a hierarchical fold classification (Class/Architecture/Topology/Homologous-superfamily). The organism is the source species.

Rendered structure images. Structure images are PyMOL renders from six orthogonal camera directions. Cartoon representation draws helices as coils and strands as arrows; sticks shows the backbone as bonds; surface shows the solvent-excluded envelope. Rainbow coloring maps sequence position to hue (blue→red, N→C); chain coloring assigns a distinct color per polypeptide.

Sequence. This is the polypeptide sequence — one letter per residue, N-terminus first. Length ranges from a few dozen residues for small domains to over a thousand for large multi-domain proteins.

Secondary structure (8-state, DSSP). The SS8 string is DSSP's per-residue secondary-structure call. α-helix (H) means an i→i+4 H-bond ladder; β-strand (E) means the residue participates in a β-sheet; 3₁₀ (G) and π (I) are tighter and wider helices; T/S are turns/bends; '-' is loop.

Nearest PDB structures. Structural nearest neighbors (via Foldseek easy-search vs the PDB). Reported per hit: target PDB id, E-value, and alignment TM-score. A TM-score above ~0.5 is the conventional threshold for 'same fold'.